Protein AF-A0A9R0Z814-F1 (afdb_monomer_lite)

InterPro domains:
  IPR000380 DNA topoisomerase, type IA [PTHR42785] (1-315)
  IPR003602 DNA topoisomerase, type IA, DNA-binding domain [SM00437] (4-144)
  IPR013497 DNA topoisomerase, type IA, central [PF01131] (1-180)
  IPR013497 DNA topoisomerase, type IA, central [PS52039] (1-192)
  IPR013498 DNA topoisomerase, type IA, zn finger [PF01396] (224-259)
  IPR013824 DNA topoisomerase, type IA, central region, subdomain 1 [G3DSA:1.10.460.10] (92-185)
  IPR013825 DNA topoisomerase, type IA, central region, subdomain 2 [G3DSA:2.70.20.10] (8-91)
  IPR023405 DNA topoisomerase, type IA, core domain [SSF56712] (1-233)

pLDDT: mean 81.33, std 16.04, range [28.16, 96.94]

Radius of gyration: 32.67 Å; chains: 1; bounding box: 71×84×75 Å

Structure (mmCIF, N/CA/C/O backbone):
data_AF-A0A9R0Z814-F1
#
_entry.id   AF-A0A9R0Z814-F1
#
loop_
_atom_site.group_PDB
_atom_site.id
_atom_site.type_symbol
_atom_site.label_atom_id
_atom_site.label_alt_id
_atom_site.label_comp_id
_atom_site.label_asym_id
_atom_site.label_entity_id
_atom_site.label_seq_id
_atom_site.pdbx_PDB_ins_code
_atom_site.Cartn_x
_atom_site.Cartn_y
_atom_site.Cartn_z
_atom_site.occupancy
_atom_site.B_iso_or_equiv
_atom_site.auth_seq_id
_atom_site.auth_comp_id
_atom_site.auth_asym_id
_atom_site.auth_atom_id
_atom_site.pdbx_PDB_model_num
ATOM 1 N N . MET A 1 1 ? -31.141 1.221 2.912 1.00 82.19 1 MET A N 1
ATOM 2 C CA . MET A 1 1 ? -32.009 0.925 4.075 1.00 82.19 1 MET A CA 1
ATOM 3 C C . MET A 1 1 ? -31.483 1.667 5.295 1.00 82.19 1 MET A C 1
ATOM 5 O O . MET A 1 1 ? -32.054 2.696 5.611 1.00 82.19 1 MET A O 1
ATOM 9 N N . ALA A 1 2 ? -30.349 1.259 5.878 1.00 89.12 2 ALA A N 1
ATOM 10 C CA . ALA A 1 2 ? -29.742 1.926 7.039 1.00 89.12 2 ALA A CA 1
ATOM 11 C C . ALA A 1 2 ? -29.498 3.442 6.860 1.00 89.12 2 ALA A C 1
ATOM 13 O O . ALA A 1 2 ? -29.835 4.221 7.741 1.00 89.12 2 ALA A O 1
ATOM 14 N N . CYS A 1 3 ? -29.028 3.888 5.687 1.00 90.06 3 CYS A N 1
ATOM 15 C CA . CYS A 1 3 ? -28.772 5.309 5.389 1.00 90.06 3 CYS A CA 1
ATOM 16 C C . CYS A 1 3 ? -30.012 6.229 5.369 1.00 90.06 3 CYS A C 1
ATOM 18 O O . CYS A 1 3 ? -29.866 7.430 5.167 1.00 90.06 3 CYS A O 1
ATOM 20 N N . GLN A 1 4 ? -31.224 5.683 5.494 1.00 93.62 4 GLN A N 1
ATOM 21 C CA . GLN A 1 4 ? -32.481 6.442 5.576 1.00 93.62 4 GLN A CA 1
ATOM 22 C C . GLN A 1 4 ? -33.159 6.290 6.945 1.00 93.62 4 GLN A C 1
ATOM 24 O O . GLN A 1 4 ? -34.256 6.801 7.151 1.00 93.62 4 GLN A O 1
ATOM 29 N N . MET A 1 5 ? -32.539 5.549 7.864 1.00 93.81 5 MET A N 1
ATOM 30 C CA . MET A 1 5 ? -33.034 5.354 9.221 1.00 93.81 5 MET A CA 1
ATOM 31 C C . MET A 1 5 ? -32.476 6.432 10.148 1.00 93.81 5 MET A C 1
ATOM 33 O O . MET A 1 5 ? -31.482 7.089 9.847 1.00 93.81 5 MET A O 1
ATOM 37 N N . GLU A 1 6 ? -33.122 6.603 11.296 1.00 93.75 6 GLU A N 1
ATOM 38 C CA . GLU A 1 6 ? -32.634 7.503 12.333 1.00 93.75 6 GLU A CA 1
ATOM 39 C C . GLU A 1 6 ? -31.282 7.025 12.896 1.00 93.75 6 GLU A C 1
ATOM 41 O O . GLU A 1 6 ? -30.994 5.823 12.953 1.00 93.75 6 GLU A O 1
ATOM 46 N N . ALA A 1 7 ? -30.440 7.978 13.300 1.00 91.44 7 ALA A N 1
ATOM 47 C CA . ALA A 1 7 ? -29.150 7.692 13.915 1.00 91.44 7 ALA A CA 1
ATOM 48 C C . ALA A 1 7 ? -29.317 6.887 15.216 1.00 91.44 7 ALA A C 1
ATOM 50 O O . ALA A 1 7 ? -30.269 7.095 15.972 1.00 91.44 7 ALA A O 1
ATOM 51 N N . SER A 1 8 ? -28.376 5.982 15.489 1.00 91.38 8 SER A N 1
ATOM 52 C CA . SER A 1 8 ? -28.299 5.301 16.781 1.00 91.38 8 SER A CA 1
ATOM 53 C C . SER A 1 8 ? -28.018 6.310 17.898 1.00 91.38 8 SER A C 1
ATOM 55 O O . SER A 1 8 ? -27.263 7.266 17.701 1.00 91.38 8 SER A O 1
ATOM 57 N N . ARG A 1 9 ? -28.603 6.098 19.079 1.00 90.44 9 ARG A N 1
ATOM 58 C CA . ARG A 1 9 ? -28.343 6.915 20.272 1.00 90.44 9 ARG A CA 1
ATOM 59 C C . ARG A 1 9 ? -27.663 6.059 21.325 1.00 90.44 9 ARG A C 1
ATOM 61 O O . ARG A 1 9 ? -28.171 4.999 21.686 1.00 90.44 9 ARG A O 1
ATOM 68 N N . THR A 1 10 ? -26.538 6.552 21.819 1.00 88.56 10 THR A N 1
ATOM 69 C CA . THR A 1 10 ? -25.721 5.880 22.827 1.00 88.56 10 THR A CA 1
ATOM 70 C C . THR A 1 10 ? -25.532 6.829 23.998 1.00 88.56 10 THR A C 1
ATOM 72 O O . THR A 1 10 ? -25.159 7.986 23.808 1.00 88.56 10 THR A O 1
ATOM 75 N N . GLU A 1 11 ? -25.785 6.345 25.206 1.00 90.12 11 GLU A N 1
ATOM 76 C CA . GLU A 1 11 ? -25.439 7.045 26.436 1.00 90.12 11 GLU A CA 1
ATOM 77 C C . GLU A 1 11 ? -23.996 6.701 26.808 1.00 90.12 11 GLU A C 1
ATOM 79 O O . GLU A 1 11 ? -23.615 5.531 26.804 1.00 90.12 11 GLU A O 1
ATOM 84 N N . LEU A 1 12 ? -23.194 7.712 27.138 1.00 89.81 12 LEU A N 1
ATOM 85 C CA . LEU A 1 12 ? -21.817 7.554 27.601 1.00 89.81 12 LEU A CA 1
ATOM 86 C C . LEU A 1 12 ? -21.706 8.122 29.014 1.00 89.81 12 LEU A C 1
ATOM 88 O O . LEU A 1 12 ? -22.065 9.274 29.253 1.00 89.81 12 LEU A O 1
ATOM 92 N N . ILE A 1 13 ? -21.174 7.321 29.932 1.00 90.38 13 ILE A N 1
ATOM 93 C CA . ILE A 1 13 ? -20.840 7.737 31.291 1.00 90.38 13 ILE A CA 1
ATOM 94 C C . ILE A 1 13 ? -19.322 7.702 31.422 1.00 90.38 13 ILE A C 1
ATOM 96 O O . ILE A 1 13 ? -18.689 6.682 31.148 1.00 90.38 13 ILE A O 1
ATOM 100 N N . GLN A 1 14 ? -18.749 8.819 31.856 1.00 90.94 14 GLN A N 1
ATOM 101 C CA . GLN A 1 14 ? -17.339 8.941 32.206 1.00 90.94 14 GLN A CA 1
ATOM 102 C C . GLN A 1 14 ? -17.237 9.327 33.676 1.00 90.94 14 GLN A C 1
ATOM 104 O O . GLN A 1 14 ? -17.942 10.227 34.136 1.00 90.94 14 GLN A O 1
ATOM 109 N N . VAL A 1 15 ? -16.386 8.619 34.411 1.00 90.44 15 VAL A N 1
ATOM 110 C CA . VAL A 1 15 ? -16.164 8.831 35.839 1.00 90.44 15 VAL A CA 1
ATOM 111 C C . VAL A 1 15 ? -14.672 8.953 36.091 1.00 90.44 15 VAL A C 1
ATOM 113 O O . VAL A 1 15 ? -13.902 8.049 35.759 1.00 90.44 15 VAL A O 1
ATOM 116 N N . ASP A 1 16 ? -14.305 10.051 36.742 1.00 90.50 16 ASP A N 1
ATOM 117 C CA . ASP A 1 16 ? -12.954 10.309 37.218 1.00 90.50 16 ASP A CA 1
ATOM 118 C C . ASP A 1 16 ? -12.927 10.119 38.736 1.00 90.50 16 ASP A C 1
ATOM 120 O O . ASP A 1 16 ? -13.692 10.749 39.471 1.00 90.50 16 ASP A O 1
ATOM 124 N N . ILE A 1 17 ? -12.058 9.231 39.213 1.00 88.44 17 ILE A N 1
ATOM 125 C CA . ILE A 1 17 ? -11.912 8.905 40.634 1.00 88.44 17 ILE A CA 1
ATOM 126 C C . ILE A 1 17 ? -10.533 9.375 41.087 1.00 88.44 17 ILE A C 1
ATOM 128 O O . ILE A 1 17 ? -9.515 8.831 40.659 1.00 88.44 17 ILE A O 1
ATOM 132 N N . SER A 1 18 ? -10.499 10.380 41.961 1.00 88.44 18 SER A N 1
ATOM 133 C CA . SER A 1 18 ? -9.265 10.924 42.534 1.00 88.44 18 SER A CA 1
ATOM 134 C C . SER A 1 18 ? -8.995 10.377 43.935 1.00 88.44 18 SER A C 1
ATOM 136 O O . SER A 1 18 ? -9.924 10.151 44.715 1.00 88.44 18 SER A O 1
ATOM 138 N N . ASN A 1 19 ? -7.722 10.234 44.301 1.00 87.19 19 ASN A N 1
ATOM 139 C CA . ASN A 1 19 ? -7.340 10.007 45.697 1.00 87.19 19 ASN A CA 1
ATOM 140 C C . ASN A 1 19 ? -7.543 11.287 46.553 1.00 87.19 19 ASN A C 1
ATOM 142 O O . ASN A 1 19 ? -7.622 12.387 46.005 1.00 87.19 19 ASN A O 1
ATOM 146 N N . PRO A 1 20 ? -7.607 11.179 47.897 1.00 81.25 20 PRO A N 1
ATOM 147 C CA . PRO A 1 20 ? -7.782 12.337 48.784 1.00 81.25 20 PRO A CA 1
ATOM 148 C C . PRO A 1 20 ? -6.680 13.402 48.670 1.00 81.25 20 PRO A C 1
ATOM 150 O O . PRO A 1 20 ? -6.925 14.565 48.974 1.00 81.25 20 PRO A O 1
ATOM 153 N N . GLU A 1 21 ? -5.479 12.998 48.251 1.00 81.25 21 GLU A N 1
ATOM 154 C CA . GLU A 1 21 ? -4.314 13.876 48.084 1.00 81.25 21 GLU A CA 1
ATOM 155 C C . GLU A 1 21 ? -4.276 14.561 46.702 1.00 81.25 21 GLU A C 1
ATOM 157 O O . GLU A 1 21 ? -3.623 15.586 46.556 1.00 81.25 21 GLU A O 1
ATOM 162 N N . GLY A 1 22 ? -5.027 14.061 45.711 1.00 79.06 22 GLY A N 1
ATOM 163 C CA . GLY A 1 22 ? -5.115 14.619 44.353 1.00 79.06 22 GLY A CA 1
ATOM 164 C C . GLY A 1 22 ? -4.030 14.158 43.369 1.00 79.06 22 GLY A C 1
ATOM 165 O O . GLY A 1 22 ? -4.070 14.544 42.204 1.00 79.06 22 GLY A O 1
ATOM 166 N N . ASP A 1 23 ? -3.090 13.321 43.806 1.00 87.88 23 ASP A N 1
ATOM 167 C CA . ASP A 1 23 ? -1.923 12.893 43.022 1.00 87.88 23 ASP A CA 1
ATOM 168 C C . ASP A 1 23 ? -2.203 11.776 41.998 1.00 87.88 23 ASP A C 1
ATOM 170 O O . ASP A 1 23 ? -1.391 11.535 41.104 1.00 87.88 23 ASP A O 1
ATOM 174 N N . MET A 1 24 ? -3.332 11.070 42.110 1.00 86.88 24 MET A N 1
ATOM 175 C CA . MET A 1 24 ? -3.713 9.990 41.190 1.00 86.88 24 MET A CA 1
ATOM 176 C C . MET A 1 24 ? -5.168 10.128 40.754 1.00 86.88 24 MET A C 1
ATOM 178 O O . MET A 1 24 ? -6.054 10.318 41.590 1.00 86.88 24 MET A O 1
ATOM 182 N N . ILE A 1 25 ? -5.409 9.968 39.449 1.00 89.25 25 ILE A N 1
ATOM 183 C CA . ILE A 1 25 ? -6.740 9.993 38.835 1.00 89.25 25 ILE A CA 1
ATOM 184 C C . ILE A 1 25 ? -6.938 8.696 38.053 1.00 89.25 25 ILE A C 1
ATOM 186 O O . ILE A 1 25 ? -6.141 8.353 37.180 1.00 89.25 25 ILE A O 1
ATOM 190 N N . PHE A 1 26 ? -8.007 7.976 38.374 1.00 89.06 26 PHE A N 1
ATOM 191 C CA . PHE A 1 26 ? -8.460 6.812 37.624 1.00 89.06 26 PHE A CA 1
ATOM 192 C C . PHE A 1 26 ? -9.617 7.219 36.722 1.00 89.06 26 PHE A C 1
ATOM 194 O O . PHE A 1 26 ? -10.569 7.844 37.186 1.00 89.06 26 PHE A O 1
ATOM 201 N N . HIS A 1 27 ? -9.543 6.822 35.456 1.00 90.38 27 HIS A N 1
ATOM 202 C CA . HIS A 1 27 ? -10.590 7.068 34.473 1.00 90.38 27 HIS A CA 1
ATOM 203 C C . HIS A 1 27 ? -11.344 5.773 34.193 1.00 90.38 27 HIS A C 1
ATOM 205 O O . HIS A 1 27 ? -10.733 4.744 33.898 1.00 90.38 27 HIS A O 1
ATOM 211 N N . SER A 1 28 ? -12.669 5.833 34.258 1.00 89.62 28 SER A N 1
ATOM 212 C CA . SER A 1 28 ? -13.543 4.751 33.818 1.00 89.62 28 SER A CA 1
ATOM 213 C C . SER A 1 28 ? -14.609 5.297 32.882 1.00 89.62 28 SER A C 1
ATOM 215 O O . SER A 1 28 ? -15.213 6.337 33.148 1.00 89.62 28 SER A O 1
ATOM 217 N N . SER A 1 29 ? -14.843 4.598 31.775 1.00 90.06 29 SER A N 1
ATOM 218 C CA . SER A 1 29 ? -15.873 4.948 30.802 1.00 90.06 29 SER A CA 1
ATOM 219 C C . SER A 1 29 ? -16.712 3.729 30.456 1.00 90.06 29 SER A C 1
ATOM 221 O O . SER A 1 29 ? -16.157 2.681 30.124 1.00 90.06 29 SER A O 1
ATOM 223 N N . ALA A 1 30 ? -18.032 3.882 30.465 1.00 89.06 30 ALA A N 1
ATOM 224 C CA . ALA A 1 30 ? -18.954 2.881 29.945 1.00 89.06 30 ALA A CA 1
ATOM 225 C C . ALA A 1 30 ? -19.974 3.534 29.015 1.00 89.06 30 ALA A C 1
ATOM 227 O O . ALA A 1 30 ? -20.402 4.668 29.237 1.00 89.06 30 ALA A O 1
ATOM 228 N N . SER A 1 31 ? -20.384 2.800 27.987 1.00 87.12 31 SER A N 1
ATOM 229 C CA . SER A 1 31 ? -21.395 3.235 27.030 1.00 87.12 31 SER A CA 1
ATOM 230 C C . SER A 1 31 ? -22.506 2.203 26.920 1.00 87.12 31 SER A C 1
ATOM 232 O O . SER A 1 31 ? -22.227 1.006 26.935 1.00 87.12 31 SER A O 1
ATOM 234 N N . ARG A 1 32 ? -23.746 2.662 26.755 1.00 87.44 32 ARG A N 1
ATOM 235 C CA . ARG A 1 32 ? -24.911 1.810 26.503 1.00 87.44 32 ARG A CA 1
ATOM 236 C C . ARG A 1 32 ? -25.709 2.331 25.320 1.00 87.44 32 ARG A C 1
ATOM 238 O O . ARG A 1 32 ? -25.996 3.522 25.227 1.00 87.44 32 ARG A O 1
ATOM 245 N N . LEU A 1 33 ? -26.088 1.423 24.430 1.00 85.00 33 LEU A N 1
ATOM 246 C CA . LEU A 1 33 ? -26.950 1.724 23.296 1.00 85.00 33 LEU A CA 1
ATOM 247 C C . LEU A 1 33 ? -28.399 1.890 23.782 1.00 85.00 33 LEU A C 1
ATOM 249 O O . LEU A 1 33 ? -29.029 0.920 24.192 1.00 85.00 33 LEU A O 1
ATOM 253 N N . ASP A 1 34 ? -28.912 3.117 23.749 1.00 87.56 34 ASP A N 1
ATOM 254 C CA . ASP A 1 34 ? -30.290 3.448 24.144 1.00 87.56 34 ASP A CA 1
ATOM 255 C C . ASP A 1 34 ? -31.264 3.212 22.978 1.00 87.56 34 ASP A C 1
ATOM 257 O O . ASP A 1 34 ? -32.337 2.628 23.128 1.00 87.56 34 ASP A O 1
ATOM 261 N N . PHE A 1 35 ? -30.846 3.582 21.764 1.00 89.56 35 PHE A N 1
ATOM 262 C CA . PHE A 1 35 ? -31.637 3.391 20.554 1.00 89.56 35 PHE A CA 1
ATOM 263 C C . PHE A 1 35 ? -30.784 2.856 19.406 1.00 89.56 35 PHE A C 1
ATOM 265 O O . PHE A 1 35 ? -29.832 3.505 18.975 1.00 89.56 35 PHE A O 1
ATOM 272 N N . LYS A 1 36 ? -31.164 1.692 18.859 1.00 86.44 36 LYS A N 1
ATOM 273 C CA . LYS A 1 36 ? -30.427 1.038 17.764 1.00 86.44 36 LYS A CA 1
ATOM 274 C C . LYS A 1 36 ? -30.434 1.844 16.459 1.00 86.44 36 LYS A C 1
ATOM 276 O O . LYS A 1 36 ? -29.437 1.845 15.746 1.00 86.44 36 LYS A O 1
ATOM 281 N N . GLY A 1 37 ? -31.528 2.533 16.124 1.00 91.38 37 GLY A N 1
ATOM 282 C CA . GLY A 1 37 ? -31.636 3.280 14.863 1.00 91.38 37 GLY A CA 1
ATOM 283 C C . GLY A 1 37 ? -31.243 2.436 13.644 1.00 91.38 37 GLY A C 1
ATOM 284 O O . GLY A 1 37 ? -31.687 1.294 13.500 1.00 91.38 37 GLY A O 1
ATOM 285 N N . TYR A 1 38 ? -30.376 2.979 12.788 1.00 89.25 38 TYR A N 1
ATOM 286 C CA . TYR A 1 38 ? -29.837 2.287 11.611 1.00 89.25 38 TYR A CA 1
ATOM 287 C C . TYR A 1 38 ? -29.119 0.960 11.921 1.00 89.25 38 TYR A C 1
ATOM 289 O O . TYR A 1 38 ? -29.105 0.078 11.058 1.00 89.25 38 TYR A O 1
ATOM 297 N N . GLN A 1 39 ? -28.581 0.785 13.138 1.00 86.94 39 GLN A N 1
ATOM 298 C CA . GLN A 1 39 ? -27.858 -0.431 13.533 1.00 86.94 39 GLN A CA 1
ATOM 299 C C . GLN A 1 39 ? -28.762 -1.667 13.586 1.00 86.94 39 GLN A C 1
ATOM 301 O O . GLN A 1 39 ? -28.284 -2.789 13.515 1.00 86.94 39 GLN A O 1
ATOM 306 N N . ALA A 1 40 ? -30.089 -1.491 13.632 1.00 86.56 40 ALA A N 1
ATOM 307 C CA . ALA A 1 40 ? -31.031 -2.609 13.576 1.00 86.56 40 ALA A CA 1
ATOM 308 C C . ALA A 1 40 ? -31.019 -3.365 12.231 1.00 86.56 40 ALA A C 1
ATOM 310 O O . ALA A 1 40 ? -31.539 -4.476 12.152 1.00 86.56 40 ALA A O 1
ATOM 311 N N . VAL A 1 41 ? -30.493 -2.749 11.167 1.00 88.94 41 VAL A N 1
ATOM 312 C CA . VAL A 1 41 ? -30.496 -3.312 9.802 1.00 88.94 41 VAL A CA 1
ATOM 313 C C . VAL A 1 41 ? -29.084 -3.364 9.205 1.00 88.94 41 VAL A C 1
ATOM 315 O O . VAL A 1 41 ? -28.891 -3.952 8.142 1.00 88.94 41 VAL A O 1
ATOM 318 N N . TYR A 1 42 ? -28.097 -2.748 9.855 1.00 85.06 42 TYR A N 1
ATOM 319 C CA . TYR A 1 42 ? -26.711 -2.736 9.403 1.00 85.06 42 TYR A CA 1
ATOM 320 C C . TYR A 1 42 ? -25.753 -2.646 10.589 1.00 85.06 42 TYR A C 1
ATOM 322 O O . TYR A 1 42 ? -25.739 -1.640 11.292 1.00 85.06 42 TYR A O 1
ATOM 330 N N . GLU A 1 43 ? -24.918 -3.662 10.756 1.00 81.19 43 GLU A N 1
ATOM 331 C CA . GLU A 1 43 ? -23.836 -3.678 11.736 1.00 81.19 43 GLU A CA 1
ATOM 332 C C . GLU A 1 43 ? -22.504 -3.540 10.995 1.00 81.19 43 GLU A C 1
ATOM 334 O O . GLU A 1 43 ? -22.240 -4.247 10.019 1.00 81.19 43 GLU A O 1
ATOM 339 N N . ASP A 1 44 ? -21.683 -2.586 11.428 1.00 71.00 44 ASP A N 1
ATOM 340 C CA . ASP A 1 44 ? -20.354 -2.376 10.866 1.00 71.00 44 ASP A CA 1
ATOM 341 C C . ASP A 1 44 ? -19.355 -3.282 11.590 1.00 71.00 44 ASP A C 1
ATOM 343 O O . ASP A 1 44 ? -18.883 -2.957 12.679 1.00 71.00 44 ASP A O 1
ATOM 347 N N . ILE A 1 45 ? -19.059 -4.428 10.973 1.00 67.12 45 ILE A N 1
ATOM 348 C CA . ILE A 1 45 ? -18.168 -5.477 11.498 1.00 67.12 45 ILE A CA 1
ATOM 349 C C . ILE A 1 45 ? -16.711 -4.980 11.638 1.00 67.12 45 ILE A C 1
ATOM 351 O O . ILE A 1 45 ? -15.922 -5.576 12.364 1.00 67.12 45 ILE A O 1
ATOM 355 N N . GLU A 1 46 ? -16.320 -3.902 10.945 1.00 59.72 46 GLU A N 1
ATOM 356 C CA . GLU A 1 46 ? -14.964 -3.337 11.045 1.00 59.72 46 GLU A CA 1
ATOM 357 C C . GLU A 1 46 ? -14.860 -2.234 12.112 1.00 59.72 46 GLU A C 1
ATOM 359 O O . GLU A 1 46 ? -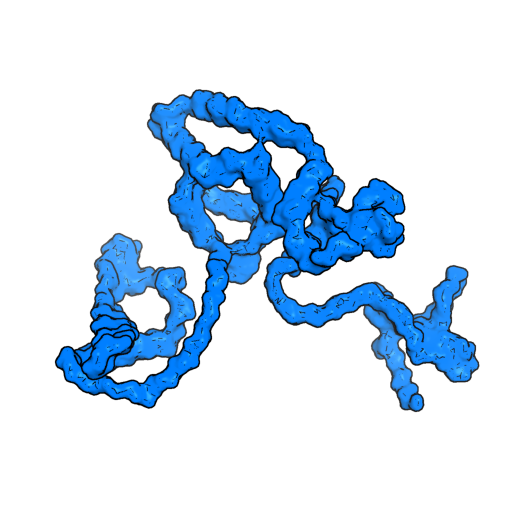13.796 -2.062 12.712 1.00 59.72 46 GL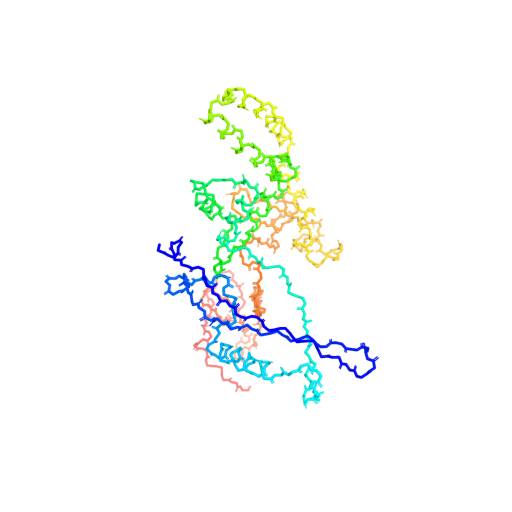U A O 1
ATOM 364 N N . ALA A 1 47 ? -15.944 -1.492 12.366 1.00 54.91 47 ALA A N 1
ATOM 365 C CA . ALA A 1 47 ? -16.010 -0.496 13.441 1.00 54.91 47 ALA A CA 1
ATOM 366 C C . ALA A 1 47 ? -16.346 -1.108 14.814 1.00 54.91 47 ALA A C 1
ATOM 368 O O . ALA A 1 47 ? -15.947 -0.561 15.846 1.00 54.91 47 ALA A O 1
ATOM 369 N N . SER A 1 48 ? -17.044 -2.245 14.834 1.00 52.81 48 SER A N 1
ATOM 370 C CA . SER A 1 48 ? -17.145 -3.119 16.005 1.00 52.81 48 SER A CA 1
ATOM 371 C C . SER A 1 48 ? -15.790 -3.800 16.180 1.00 52.81 48 SER A C 1
ATOM 373 O O . SER A 1 48 ? -15.443 -4.767 15.508 1.00 52.81 48 SER A O 1
ATOM 375 N N . GLY A 1 49 ? -14.936 -3.216 17.022 1.00 44.31 49 GLY A N 1
ATOM 376 C CA . GLY A 1 49 ? -13.634 -3.797 17.340 1.00 44.31 49 GLY A CA 1
ATOM 377 C C . GLY A 1 49 ? -13.763 -5.280 17.710 1.00 44.31 49 GLY A C 1
ATOM 378 O O . GLY A 1 49 ? -14.806 -5.730 18.177 1.00 44.31 49 GLY A O 1
ATOM 379 N N . SER A 1 50 ? -12.679 -6.035 17.532 1.00 41.22 50 SER A N 1
ATOM 380 C CA . SER A 1 50 ? -12.536 -7.486 17.755 1.00 41.22 50 SER A CA 1
ATOM 381 C C . SER A 1 50 ? -12.786 -7.987 19.197 1.00 41.22 50 SER A C 1
ATOM 383 O O . SER A 1 50 ? -12.257 -9.022 19.603 1.00 41.22 50 SER A O 1
ATOM 385 N N . SER A 1 51 ? -13.575 -7.255 19.978 1.00 41.75 51 SER A N 1
ATOM 386 C CA . SER A 1 51 ? -13.905 -7.436 21.388 1.00 41.75 51 SER A CA 1
ATOM 387 C C . SER A 1 51 ? -15.400 -7.658 21.654 1.00 41.75 51 SER A C 1
ATOM 389 O O . SER A 1 51 ? -15.799 -7.659 22.813 1.00 41.75 51 SER A O 1
ATOM 391 N N . GLU A 1 52 ? -16.236 -7.873 20.638 1.00 44.69 52 GLU A N 1
ATOM 392 C CA . GLU A 1 52 ? -17.627 -8.314 20.838 1.00 44.69 52 GLU A CA 1
ATOM 393 C C . GLU A 1 52 ? -17.699 -9.847 20.854 1.00 44.69 52 GLU A C 1
ATOM 395 O O . GLU A 1 52 ? -18.204 -10.511 19.950 1.00 44.69 52 GLU A O 1
ATOM 400 N N . SER A 1 53 ? -17.135 -10.446 21.904 1.00 48.00 53 SER A N 1
ATOM 401 C CA . SER A 1 53 ? -17.623 -11.744 22.367 1.00 48.00 53 SER A CA 1
ATOM 402 C C . SER A 1 53 ? -18.905 -11.516 23.189 1.00 48.00 53 SER A C 1
ATOM 404 O O . SER A 1 53 ? -19.020 -10.479 23.845 1.00 48.00 53 SER A O 1
ATOM 406 N N . PRO A 1 54 ? -19.855 -12.472 23.233 1.00 53.84 54 PRO A N 1
ATOM 407 C CA . PRO A 1 54 ? -21.083 -12.344 24.036 1.00 53.84 54 PRO A CA 1
ATOM 408 C C . PRO A 1 54 ? -20.818 -12.021 25.519 1.00 53.84 54 PRO A C 1
ATOM 410 O O . PRO A 1 54 ? -21.640 -11.417 26.202 1.00 53.84 54 PRO A O 1
ATOM 413 N N . GLU A 1 55 ? -19.645 -12.416 26.019 1.00 53.78 55 GLU A N 1
ATOM 414 C CA . GLU A 1 55 ? -19.162 -12.138 27.375 1.00 53.78 55 GLU A CA 1
ATOM 415 C C . GLU A 1 55 ? -18.726 -10.671 27.564 1.00 53.78 55 GLU A C 1
ATOM 417 O O . GLU A 1 55 ? -18.901 -10.113 28.647 1.00 53.78 55 GLU A O 1
ATOM 422 N N . GLY A 1 56 ? -18.193 -10.029 26.519 1.00 57.81 56 GLY A N 1
ATOM 423 C CA . GLY A 1 56 ? -17.775 -8.625 26.532 1.00 57.81 56 GLY A CA 1
ATOM 424 C C . GLY A 1 56 ? -18.954 -7.652 26.536 1.00 57.81 56 GLY A C 1
ATOM 425 O O . GLY A 1 56 ? -18.939 -6.678 27.288 1.00 57.81 56 GLY A O 1
ATOM 426 N N . GLU A 1 57 ? -20.011 -7.938 25.770 1.00 58.69 57 GLU A N 1
ATOM 427 C CA . GLU A 1 57 ? -21.239 -7.125 25.760 1.00 58.69 57 GLU A CA 1
ATOM 428 C C . GLU A 1 57 ? -21.946 -7.128 27.123 1.00 58.69 57 GLU A C 1
ATOM 430 O O . GLU A 1 57 ? -22.339 -6.071 27.625 1.00 58.69 57 GLU A O 1
ATOM 435 N N . ALA A 1 58 ? -22.057 -8.301 27.757 1.00 60.16 58 ALA A N 1
ATOM 436 C CA . ALA A 1 58 ? -22.630 -8.429 29.095 1.00 60.16 58 ALA A CA 1
ATOM 437 C C . ALA A 1 58 ? -21.820 -7.631 30.133 1.00 60.16 58 ALA A C 1
ATOM 439 O O . ALA A 1 58 ? -22.389 -6.878 30.922 1.00 60.16 58 ALA A O 1
ATOM 440 N N . ALA A 1 59 ? -20.485 -7.709 30.071 1.00 63.44 59 ALA A N 1
ATOM 441 C CA . ALA A 1 59 ? -19.606 -6.944 30.952 1.00 63.44 59 ALA A CA 1
ATOM 442 C C . ALA A 1 59 ? -19.720 -5.422 30.737 1.00 63.44 59 ALA A C 1
ATOM 444 O O . ALA A 1 59 ? -19.673 -4.654 31.700 1.00 63.44 59 ALA A O 1
ATOM 445 N N . HIS A 1 60 ? -19.893 -4.958 29.495 1.00 70.69 60 HIS A N 1
ATOM 446 C CA . HIS A 1 60 ? -20.103 -3.536 29.202 1.00 70.69 60 HIS A CA 1
ATOM 447 C C . HIS A 1 60 ? -21.423 -3.008 29.774 1.00 70.69 60 HIS A C 1
ATOM 449 O O . HIS A 1 60 ? -21.446 -1.904 30.329 1.00 70.69 60 HIS A O 1
ATOM 455 N N . GLN A 1 61 ? -22.493 -3.801 29.696 1.00 73.50 61 GLN A N 1
ATOM 456 C CA . GLN A 1 61 ? -23.788 -3.453 30.276 1.00 73.50 61 GLN A CA 1
ATOM 457 C C . GLN A 1 61 ? -23.728 -3.394 31.811 1.00 73.50 61 GLN A C 1
ATOM 459 O O . GLN A 1 61 ? -24.176 -2.407 32.401 1.00 73.50 61 GLN A O 1
ATOM 464 N N . ASP A 1 62 ? -23.117 -4.394 32.452 1.00 78.88 62 ASP A N 1
ATOM 465 C CA . ASP A 1 62 ? -22.943 -4.435 33.910 1.00 78.88 62 ASP A CA 1
ATOM 466 C C . ASP A 1 62 ? -22.133 -3.229 34.415 1.00 78.88 62 ASP A C 1
ATOM 468 O O . ASP A 1 62 ? -22.496 -2.584 35.407 1.00 78.88 62 ASP A O 1
ATOM 472 N N . ASN A 1 63 ? -21.069 -2.864 33.691 1.00 83.50 63 ASN A N 1
ATOM 473 C CA . ASN A 1 63 ? -20.261 -1.684 33.991 1.00 83.50 63 ASN A CA 1
ATOM 474 C C . ASN A 1 63 ? -21.071 -0.386 33.871 1.00 83.50 63 ASN A C 1
ATOM 476 O O . ASN A 1 63 ? -20.966 0.483 34.738 1.00 83.50 63 ASN A O 1
ATOM 480 N N . PHE A 1 64 ? -21.902 -0.242 32.834 1.00 86.19 64 PHE A N 1
ATOM 481 C CA . PHE A 1 64 ? -22.750 0.941 32.672 1.00 86.19 64 PHE A CA 1
ATOM 482 C C . PHE A 1 64 ? -23.754 1.077 33.822 1.00 86.19 64 PHE A C 1
ATOM 484 O O . PHE A 1 64 ? -23.903 2.157 34.399 1.00 86.19 64 PHE A O 1
ATOM 491 N N . GLU A 1 65 ? -24.413 -0.017 34.207 1.00 86.25 65 GLU A N 1
ATOM 492 C CA . GLU A 1 65 ? -25.353 -0.010 35.328 1.00 86.25 65 GLU A CA 1
ATOM 493 C C . GLU A 1 65 ? -24.670 0.326 36.655 1.00 86.25 65 GLU A C 1
ATOM 495 O O . GLU A 1 65 ? -25.224 1.090 37.450 1.00 86.25 65 GLU A O 1
ATOM 500 N N . ALA A 1 66 ? -23.465 -0.198 36.891 1.00 86.25 66 ALA A N 1
ATOM 501 C CA . ALA A 1 66 ? -22.675 0.126 38.073 1.00 86.25 66 ALA A CA 1
ATOM 502 C C . ALA A 1 66 ? -22.296 1.615 38.114 1.00 86.25 66 ALA A C 1
ATOM 504 O O . ALA A 1 66 ? -22.535 2.273 39.127 1.00 86.25 66 ALA A O 1
ATOM 505 N N . LEU A 1 67 ? -21.779 2.165 37.009 1.00 86.75 67 LEU A N 1
ATOM 506 C CA . LEU A 1 67 ? -21.386 3.576 36.935 1.00 86.75 67 LEU A CA 1
ATOM 507 C C . LEU A 1 67 ? -22.591 4.525 37.019 1.00 86.75 67 LEU A C 1
ATOM 509 O O . LEU A 1 67 ? -22.489 5.576 37.644 1.00 86.75 67 LEU A O 1
ATOM 513 N N . SER A 1 68 ? -23.751 4.149 36.470 1.00 87.81 68 SER A N 1
ATOM 514 C CA . SER A 1 68 ? -24.976 4.969 36.517 1.00 87.81 68 SER A CA 1
ATOM 515 C C . SER A 1 68 ? -25.543 5.176 37.928 1.00 87.81 68 SER A C 1
ATOM 517 O O . SER A 1 68 ? -26.277 6.135 38.169 1.00 87.81 68 SER A O 1
ATOM 519 N N . LYS A 1 69 ? -25.212 4.283 38.870 1.00 89.62 69 LYS A N 1
ATOM 520 C CA . LYS A 1 69 ? -25.661 4.355 40.270 1.00 89.62 69 LYS A CA 1
ATOM 521 C C . LYS A 1 69 ? -24.794 5.283 41.122 1.00 89.62 69 LYS A C 1
ATOM 523 O O . LYS A 1 69 ? -25.227 5.653 42.214 1.00 89.62 69 LYS A O 1
ATOM 528 N N . LEU A 1 70 ? -23.603 5.645 40.641 1.00 88.69 70 LEU A N 1
ATOM 529 C CA . LEU A 1 70 ? -22.674 6.515 41.352 1.00 88.69 70 LEU A CA 1
ATOM 530 C C . LEU A 1 70 ? -23.163 7.965 41.342 1.00 88.69 70 LEU A C 1
ATOM 532 O O . LEU A 1 70 ? -23.702 8.469 40.356 1.00 88.69 70 LEU A O 1
ATOM 536 N N . LYS A 1 71 ? -22.935 8.660 42.451 1.00 88.31 71 LYS A N 1
ATOM 537 C CA . LYS A 1 71 ? -23.167 10.094 42.603 1.00 88.31 71 LYS A CA 1
ATOM 538 C C . LYS A 1 71 ? -21.851 10.824 42.825 1.00 88.31 71 LYS A C 1
ATOM 540 O O . LYS A 1 71 ? -20.852 10.275 43.285 1.00 88.31 71 LYS A O 1
ATOM 545 N N . MET A 1 72 ? -21.871 12.118 42.520 1.00 84.56 72 MET A N 1
ATOM 546 C CA . MET A 1 72 ? -20.760 13.015 42.827 1.00 84.56 72 MET A CA 1
ATOM 547 C C . MET A 1 72 ? -20.395 12.917 44.312 1.00 84.56 72 MET A C 1
ATOM 549 O O . MET A 1 72 ? -21.257 13.127 45.167 1.00 84.56 72 MET A O 1
ATOM 553 N N . LYS A 1 73 ? -19.104 12.691 44.588 1.00 84.44 73 LYS A N 1
ATOM 554 C CA . LYS A 1 73 ? -18.510 12.522 45.929 1.00 84.44 73 LYS A CA 1
ATOM 555 C C . LYS A 1 73 ? -18.805 11.190 46.631 1.00 84.44 73 LYS A C 1
ATOM 557 O O . LYS A 1 73 ? -18.543 11.090 47.830 1.00 84.44 73 LYS A O 1
ATOM 562 N N . ASP A 1 74 ? -19.303 10.182 45.921 1.00 87.69 74 ASP A N 1
ATOM 563 C CA . ASP A 1 74 ? -19.340 8.828 46.471 1.00 87.69 74 ASP A CA 1
ATOM 564 C C . ASP A 1 74 ? -17.920 8.339 46.793 1.00 87.69 74 ASP A C 1
ATOM 566 O O . ASP A 1 74 ? -16.960 8.601 46.065 1.00 87.69 74 ASP A O 1
ATOM 570 N N . LEU A 1 75 ? -17.781 7.647 47.924 1.00 83.81 75 LEU A N 1
ATOM 571 C CA . LEU A 1 75 ? -16.504 7.101 48.371 1.00 83.81 75 LEU A CA 1
ATOM 572 C C . LEU A 1 75 ? -16.259 5.760 47.673 1.00 83.81 75 LEU A C 1
ATOM 574 O O . LEU A 1 75 ? -17.029 4.819 47.856 1.00 83.81 75 LEU A O 1
ATOM 578 N N . ALA A 1 76 ? -15.167 5.664 46.917 1.00 83.56 76 ALA A N 1
ATOM 579 C CA . ALA A 1 76 ? -14.717 4.429 46.286 1.00 83.56 76 ALA A CA 1
ATOM 580 C C . ALA A 1 76 ? -13.409 3.957 46.928 1.00 83.56 76 ALA A C 1
ATOM 582 O O . ALA A 1 76 ? -12.484 4.746 47.127 1.00 83.56 76 ALA A O 1
ATOM 583 N N . SER A 1 77 ? -13.322 2.665 47.245 1.00 81.50 77 SER A N 1
ATOM 584 C CA . SER A 1 77 ? -12.088 2.024 47.694 1.00 81.50 77 SER A CA 1
ATOM 585 C C . SER A 1 77 ? -11.629 0.988 46.662 1.00 81.50 77 SER A C 1
ATOM 587 O O . SER A 1 77 ? -12.452 0.224 46.150 1.00 81.50 77 SER A O 1
ATOM 589 N N . PRO A 1 78 ? -10.328 0.940 46.327 1.00 81.69 78 PRO A N 1
ATOM 590 C CA . PRO A 1 78 ? -9.807 -0.083 45.431 1.00 81.69 78 PRO A CA 1
ATOM 591 C C . PRO A 1 78 ? -9.931 -1.456 46.100 1.00 81.69 78 PRO A C 1
ATOM 593 O O . PRO A 1 78 ? -9.386 -1.682 47.179 1.00 81.69 78 PRO A O 1
ATOM 596 N N . VAL A 1 79 ? -10.664 -2.370 45.460 1.00 86.50 79 VAL A N 1
ATOM 597 C CA . VAL A 1 79 ? -10.866 -3.743 45.959 1.00 86.50 79 VAL A CA 1
ATOM 598 C C . VAL A 1 79 ? -9.768 -4.674 45.451 1.00 86.50 79 VAL A C 1
ATOM 600 O O . VAL A 1 79 ? -9.254 -5.499 46.202 1.00 86.50 79 VAL A O 1
ATOM 603 N N . ASN A 1 80 ? -9.395 -4.540 44.178 1.00 86.69 80 ASN A N 1
ATOM 604 C CA . ASN A 1 80 ? -8.361 -5.345 43.543 1.00 86.69 80 ASN A CA 1
ATOM 605 C C . ASN A 1 80 ? -7.556 -4.477 42.569 1.00 86.69 80 ASN A C 1
ATOM 607 O O . ASN A 1 80 ? -8.133 -3.675 41.835 1.00 86.69 80 ASN A O 1
ATOM 611 N N . VAL A 1 81 ? -6.233 -4.636 42.570 1.00 84.44 81 VAL A N 1
ATOM 612 C CA . VAL A 1 81 ? -5.311 -3.898 41.702 1.00 84.44 81 VAL A CA 1
ATOM 613 C C . VAL A 1 81 ? -4.514 -4.912 40.896 1.00 84.44 81 VAL A C 1
ATOM 615 O O . VAL A 1 81 ? -3.625 -5.579 41.420 1.00 84.44 81 VAL A O 1
ATOM 618 N N . ASN A 1 82 ? -4.837 -5.012 39.609 1.00 87.56 82 ASN A N 1
ATOM 619 C CA . ASN A 1 82 ? -4.129 -5.878 38.676 1.00 87.56 82 ASN A CA 1
ATOM 620 C C . ASN A 1 82 ? -3.092 -5.060 37.905 1.00 87.56 82 ASN A C 1
ATOM 622 O O . ASN A 1 82 ? -3.437 -4.132 37.175 1.00 87.56 82 ASN A O 1
ATOM 626 N N . LEU A 1 83 ? -1.819 -5.420 38.052 1.00 86.12 83 LEU A N 1
ATOM 627 C CA . LEU A 1 83 ? -0.727 -4.821 37.289 1.00 86.12 83 LEU A CA 1
ATOM 628 C C . LEU A 1 83 ? -0.594 -5.557 35.952 1.00 86.12 83 LEU A C 1
ATOM 630 O O . LEU A 1 83 ? -0.064 -6.665 35.894 1.00 86.12 83 LEU A O 1
ATOM 634 N N . GLY A 1 84 ? -1.103 -4.949 34.881 1.00 85.19 84 GLY A N 1
ATOM 635 C CA . GLY A 1 84 ? -0.954 -5.451 33.516 1.00 85.19 84 GLY A CA 1
ATOM 636 C C . GLY A 1 84 ? 0.276 -4.854 32.839 1.00 85.19 84 GLY A C 1
ATOM 637 O O . GLY A 1 84 ? 0.414 -3.634 32.764 1.00 85.19 84 GLY A O 1
ATOM 638 N N . GLN A 1 85 ? 1.165 -5.700 32.317 1.00 90.88 85 GLN A N 1
ATOM 639 C CA . GLN A 1 85 ? 2.216 -5.254 31.405 1.00 90.88 85 GLN A CA 1
ATOM 640 C C . GLN A 1 85 ? 1.703 -5.350 29.968 1.00 90.88 85 GLN A C 1
ATOM 642 O O . GLN A 1 85 ? 1.264 -6.410 29.526 1.00 90.88 85 GLN A O 1
ATOM 647 N N . HIS A 1 86 ? 1.798 -4.249 29.228 1.00 87.19 86 HIS A N 1
ATOM 648 C CA . HIS A 1 86 ? 1.451 -4.202 27.813 1.00 87.19 86 HIS A CA 1
ATOM 649 C C . HIS A 1 86 ? 2.690 -3.879 26.983 1.00 87.19 86 HIS A C 1
ATOM 651 O O . HIS A 1 86 ? 3.497 -3.027 27.355 1.00 87.19 86 HIS A O 1
ATOM 657 N N . PHE A 1 87 ? 2.819 -4.552 25.842 1.00 88.00 87 PHE A N 1
ATOM 658 C CA . PHE A 1 87 ? 3.835 -4.256 24.839 1.00 88.00 87 PHE A CA 1
ATOM 659 C C . PHE A 1 87 ? 3.191 -3.540 23.658 1.00 88.00 87 PHE A C 1
ATOM 661 O O . PHE A 1 87 ? 2.053 -3.834 23.280 1.00 88.00 87 PHE A O 1
ATOM 668 N N . THR A 1 88 ? 3.926 -2.605 23.064 1.00 89.06 88 THR A N 1
ATOM 669 C CA . THR A 1 88 ? 3.507 -1.968 21.820 1.00 89.06 88 THR A CA 1
ATOM 670 C C . THR A 1 88 ? 3.474 -3.012 20.711 1.00 89.06 88 THR A C 1
ATOM 672 O O . THR A 1 88 ? 4.408 -3.793 20.528 1.00 89.06 88 THR A O 1
ATOM 675 N N . LYS A 1 89 ? 2.365 -3.046 19.973 1.00 84.25 89 LYS A N 1
ATOM 676 C CA . LYS A 1 89 ? 2.241 -3.878 18.778 1.00 84.25 89 LYS A CA 1
ATOM 677 C C . LYS A 1 89 ? 2.692 -3.073 17.557 1.00 84.25 89 LYS A C 1
ATOM 679 O O . LYS A 1 89 ? 2.485 -1.857 17.534 1.00 84.25 89 LYS A O 1
ATOM 684 N N . PRO A 1 90 ? 3.294 -3.720 16.547 1.00 86.62 90 PRO A N 1
ATOM 685 C CA . PRO A 1 90 ? 3.578 -3.050 15.289 1.00 86.62 90 PRO A CA 1
ATOM 686 C C . PRO A 1 90 ? 2.270 -2.618 14.600 1.00 86.62 90 PRO A C 1
ATOM 688 O O . PRO A 1 90 ? 1.207 -3.186 14.880 1.00 86.62 90 PRO A O 1
ATOM 691 N N . PRO A 1 91 ? 2.331 -1.636 13.682 1.00 86.75 91 PRO A N 1
ATOM 692 C CA . PRO A 1 91 ? 1.189 -1.269 12.858 1.00 86.75 91 PRO A CA 1
ATOM 693 C C . PRO A 1 91 ? 0.616 -2.488 12.131 1.00 86.75 91 PRO A C 1
ATOM 695 O O . PRO A 1 91 ? 1.358 -3.328 11.617 1.00 86.75 91 PRO A O 1
ATOM 698 N N . SER A 1 92 ? -0.712 -2.576 12.080 1.00 87.81 92 SER A N 1
ATOM 699 C CA . SER A 1 92 ? -1.378 -3.660 11.360 1.00 87.81 92 SER A CA 1
ATOM 700 C C . SER A 1 92 ? -1.120 -3.530 9.861 1.00 87.81 92 SER A C 1
ATOM 702 O O . SER A 1 92 ? -1.136 -2.433 9.303 1.00 87.81 92 SER A O 1
ATOM 704 N N . ARG A 1 93 ? -0.880 -4.664 9.203 1.00 91.56 93 ARG A N 1
ATOM 705 C CA . ARG A 1 93 ? -0.805 -4.730 7.741 1.00 91.56 93 ARG A CA 1
ATOM 706 C C . ARG A 1 93 ? -2.176 -4.428 7.125 1.00 91.56 93 ARG A C 1
ATOM 708 O O . ARG A 1 93 ? -3.210 -4.579 7.771 1.00 91.56 93 ARG A O 1
ATOM 715 N N . TYR A 1 94 ? -2.173 -4.030 5.857 1.00 93.12 94 TYR A N 1
ATOM 716 C CA . TYR A 1 94 ? -3.398 -3.710 5.130 1.00 93.12 94 TYR A CA 1
ATOM 717 C C . TYR A 1 94 ? -4.190 -4.973 4.763 1.00 93.12 94 TYR A C 1
ATOM 719 O O . TYR A 1 94 ? -3.622 -5.942 4.260 1.00 93.12 94 TYR A O 1
ATOM 727 N N . SER A 1 95 ? -5.508 -4.942 4.955 1.00 92.69 95 SER A N 1
ATOM 728 C CA . SER A 1 95 ? -6.449 -5.766 4.188 1.00 92.69 95 SER A CA 1
ATOM 729 C C . SER A 1 95 ? -6.693 -5.133 2.811 1.00 92.69 95 SER A C 1
ATOM 731 O O . SER A 1 95 ? -6.270 -4.004 2.555 1.00 92.69 95 SER A O 1
ATOM 733 N N . GLU A 1 96 ? -7.398 -5.829 1.917 1.00 91.81 96 GLU A N 1
ATOM 734 C CA . GLU A 1 96 ? -7.823 -5.248 0.635 1.00 91.81 96 GLU A CA 1
ATOM 735 C C . GLU A 1 96 ? -8.661 -3.977 0.842 1.00 91.81 96 GLU A C 1
ATOM 737 O O . GLU A 1 96 ? -8.338 -2.936 0.271 1.00 91.81 96 GLU A O 1
ATOM 742 N N . GLY A 1 97 ? -9.658 -4.025 1.732 1.00 91.69 97 GLY A N 1
ATOM 743 C CA . GLY A 1 97 ? -10.489 -2.867 2.067 1.00 91.69 97 GLY A CA 1
ATOM 744 C C . GLY A 1 97 ? -9.685 -1.717 2.677 1.00 91.69 97 GLY A C 1
ATOM 745 O O . GLY A 1 97 ? -9.816 -0.576 2.240 1.00 91.69 97 GLY A O 1
ATOM 746 N N . ALA A 1 98 ? -8.781 -2.013 3.617 1.00 92.38 98 ALA A N 1
ATOM 747 C CA . ALA A 1 98 ? -7.938 -0.992 4.236 1.00 92.38 98 ALA A CA 1
ATOM 748 C C . ALA A 1 98 ? -6.967 -0.349 3.232 1.00 92.38 98 ALA A C 1
ATOM 750 O O . ALA A 1 98 ? -6.711 0.852 3.319 1.00 92.38 98 ALA A O 1
ATOM 751 N N . LEU A 1 99 ? -6.435 -1.116 2.271 1.00 94.56 99 LEU A N 1
ATOM 752 C CA . LEU A 1 99 ? -5.590 -0.559 1.215 1.00 94.56 99 LEU A CA 1
ATOM 753 C C . LEU A 1 99 ? -6.400 0.327 0.266 1.00 94.56 99 LEU A C 1
ATOM 755 O O . LEU A 1 99 ? -5.947 1.423 -0.047 1.00 94.56 99 LEU A O 1
ATOM 759 N N . ILE A 1 100 ? -7.589 -0.112 -0.158 1.00 94.94 100 ILE A N 1
ATOM 760 C CA . ILE A 1 100 ? -8.477 0.681 -1.023 1.00 94.94 100 ILE A CA 1
ATOM 761 C C . ILE A 1 100 ? -8.849 1.991 -0.333 1.00 94.94 100 ILE A C 1
ATOM 763 O O . ILE A 1 100 ? -8.674 3.055 -0.921 1.00 94.94 100 ILE A O 1
ATOM 767 N N . LYS A 1 101 ? -9.257 1.925 0.939 1.00 93.69 101 LYS A N 1
ATOM 768 C CA . LYS A 1 101 ? -9.526 3.110 1.757 1.00 93.69 101 LYS A CA 1
ATOM 769 C C . LYS A 1 101 ? -8.313 4.035 1.798 1.00 93.69 101 LYS A C 1
ATOM 771 O O . LYS A 1 101 ? -8.451 5.242 1.628 1.00 93.69 101 LYS A O 1
ATOM 776 N N . LYS A 1 102 ? -7.106 3.480 1.963 1.00 95.19 102 LYS A N 1
ATOM 777 C CA . LYS A 1 102 ? -5.891 4.296 1.983 1.00 95.19 102 LYS A CA 1
ATOM 778 C C . LYS A 1 102 ? -5.580 4.942 0.633 1.00 95.19 102 LYS A C 1
ATOM 780 O O . LYS A 1 102 ? -5.118 6.077 0.597 1.00 95.19 102 LYS A O 1
ATOM 785 N N . MET A 1 103 ? -5.815 4.233 -0.466 1.00 96.25 103 MET A N 1
ATOM 786 C CA . MET A 1 103 ? -5.656 4.767 -1.818 1.00 96.25 103 MET A CA 1
ATOM 787 C C . MET A 1 103 ? -6.655 5.895 -2.092 1.00 96.25 103 MET A C 1
ATOM 789 O O . MET A 1 103 ? -6.259 6.930 -2.618 1.00 96.25 103 MET A O 1
ATOM 793 N N . GLU A 1 104 ? -7.911 5.729 -1.673 1.00 95.56 104 GLU A N 1
ATOM 794 C CA . GLU A 1 104 ? -8.956 6.753 -1.760 1.00 95.56 104 GLU A CA 1
ATOM 795 C C . GLU A 1 104 ? -8.590 8.010 -0.957 1.00 95.56 104 GLU A C 1
ATOM 797 O O . GLU A 1 104 ? -8.629 9.110 -1.503 1.00 95.56 104 GLU A O 1
ATOM 802 N N . GLU A 1 105 ? -8.129 7.858 0.292 1.00 96.00 105 GLU A N 1
ATOM 803 C CA . GLU A 1 105 ? -7.625 8.970 1.117 1.00 96.00 105 GLU A CA 1
ATOM 804 C C . GLU A 1 105 ? -6.476 9.738 0.447 1.00 96.00 105 GLU A C 1
ATOM 806 O O . GLU A 1 105 ? -6.355 10.951 0.614 1.00 96.00 105 GLU A O 1
ATOM 811 N N . LEU A 1 106 ? -5.614 9.031 -0.288 1.00 96.44 106 LEU A N 1
ATOM 812 C CA . LEU A 1 106 ? -4.485 9.617 -1.012 1.00 96.44 106 LEU A CA 1
ATOM 813 C C . LEU A 1 106 ? -4.868 10.136 -2.407 1.00 96.44 106 LEU A C 1
ATOM 815 O O . LEU A 1 106 ? -4.008 10.682 -3.089 1.00 96.44 106 LEU A O 1
ATOM 819 N N . GLY A 1 107 ? -6.118 9.968 -2.851 1.00 95.62 107 GLY A N 1
ATOM 820 C CA . GLY A 1 107 ? -6.573 10.366 -4.187 1.00 95.62 107 GLY A CA 1
ATOM 821 C C . GLY A 1 107 ? -6.038 9.495 -5.332 1.00 95.62 107 GLY A C 1
ATOM 822 O O . GLY A 1 107 ? -6.108 9.895 -6.496 1.00 95.62 107 GLY A O 1
ATOM 823 N N . ILE A 1 108 ? -5.504 8.312 -5.020 1.00 96.06 108 ILE A N 1
ATOM 824 C CA . ILE A 1 108 ? -4.900 7.383 -5.979 1.00 96.06 108 ILE A CA 1
ATOM 825 C C . ILE A 1 108 ? -5.945 6.362 -6.431 1.00 96.06 108 ILE A C 1
ATOM 827 O O . ILE A 1 108 ? -6.525 5.647 -5.615 1.00 96.06 108 ILE A O 1
ATOM 831 N N . GLY A 1 109 ? -6.137 6.232 -7.743 1.00 94.62 109 GLY A N 1
ATOM 832 C CA . GLY A 1 109 ? -7.136 5.338 -8.324 1.00 94.62 109 GLY A CA 1
ATOM 833 C C . GLY A 1 109 ? -8.573 5.858 -8.201 1.00 94.62 109 GLY A C 1
ATOM 834 O O . GLY A 1 109 ? -8.842 6.920 -7.642 1.00 94.62 109 GLY A O 1
ATOM 835 N N . ARG A 1 110 ? -9.517 5.108 -8.772 1.00 95.50 110 ARG A N 1
ATOM 836 C CA . ARG A 1 110 ? -10.944 5.441 -8.871 1.00 95.50 110 ARG A CA 1
ATOM 837 C C . ARG A 1 110 ? -11.780 4.177 -8.625 1.00 95.50 110 ARG A C 1
ATOM 839 O O . ARG A 1 110 ? -11.243 3.073 -8.750 1.00 95.50 110 ARG A O 1
ATOM 846 N N . PRO A 1 111 ? -13.099 4.284 -8.356 1.00 94.06 111 PRO A N 1
ATOM 847 C CA . PRO A 1 111 ? -13.965 3.115 -8.151 1.00 94.06 111 PRO A CA 1
ATOM 848 C C . PRO A 1 111 ? -13.882 2.066 -9.270 1.00 94.06 111 PRO A C 1
ATOM 850 O O . PRO A 1 111 ? -14.030 0.872 -9.025 1.00 94.06 111 PRO A O 1
ATOM 853 N N . SER A 1 112 ? -13.592 2.501 -10.498 1.00 94.50 112 SER A N 1
ATOM 854 C CA . SER A 1 112 ? -13.388 1.636 -11.661 1.00 94.50 112 SER A CA 1
ATOM 855 C C . SER A 1 112 ? -12.042 0.899 -11.677 1.00 94.50 112 SER A C 1
ATOM 857 O O . SER A 1 112 ? -11.912 -0.091 -12.395 1.00 94.50 112 SER A O 1
ATOM 859 N N . THR A 1 113 ? -11.040 1.349 -10.914 1.00 95.94 113 THR A N 1
ATOM 860 C CA . THR A 1 113 ? -9.665 0.836 -10.987 1.00 95.94 113 THR A CA 1
ATOM 861 C C . THR A 1 113 ? -9.239 0.024 -9.768 1.00 95.94 113 THR A C 1
ATOM 863 O O . THR A 1 113 ? -8.405 -0.865 -9.939 1.00 95.94 113 THR A O 1
ATOM 866 N N . TYR A 1 114 ? -9.827 0.216 -8.581 1.00 95.94 114 TYR A N 1
ATOM 867 C CA . TYR A 1 114 ? -9.397 -0.471 -7.348 1.00 95.94 114 TYR A CA 1
ATOM 868 C C . TYR A 1 114 ? -9.298 -1.996 -7.481 1.00 95.94 114 TYR A C 1
ATOM 870 O O . TYR A 1 114 ? -8.234 -2.571 -7.243 1.00 95.94 114 TYR A O 1
ATOM 878 N N . ALA A 1 115 ? -10.364 -2.646 -7.958 1.00 94.38 115 ALA A N 1
ATOM 879 C CA . ALA A 1 115 ? -10.373 -4.095 -8.158 1.00 94.38 115 ALA A CA 1
ATOM 880 C C . ALA A 1 115 ? -9.312 -4.549 -9.180 1.00 94.38 115 ALA A C 1
ATOM 882 O O . ALA A 1 115 ? -8.664 -5.581 -9.008 1.00 94.38 115 ALA A O 1
ATOM 883 N N . SER A 1 116 ? -9.097 -3.761 -10.241 1.00 96.69 116 SER A N 1
ATOM 884 C CA . SER A 1 116 ? -8.096 -4.074 -11.267 1.00 96.69 116 SER A CA 1
ATOM 885 C C . SER A 1 116 ? -6.662 -3.928 -10.750 1.00 96.69 116 SER A C 1
ATOM 887 O O . SER A 1 116 ? -5.822 -4.772 -11.053 1.00 96.69 116 SER A O 1
ATOM 889 N N . ILE A 1 117 ? -6.390 -2.913 -9.924 1.00 96.31 117 ILE A N 1
ATOM 890 C CA . ILE A 1 117 ? -5.082 -2.690 -9.301 1.00 96.31 117 ILE A CA 1
ATOM 891 C C . ILE A 1 117 ? -4.765 -3.860 -8.375 1.00 96.31 117 ILE A C 1
ATOM 893 O O . ILE A 1 117 ? -3.713 -4.482 -8.514 1.00 96.31 117 ILE A O 1
ATOM 897 N N . MET A 1 118 ? -5.705 -4.213 -7.494 1.00 94.56 118 MET A N 1
ATOM 898 C CA . MET A 1 118 ? -5.543 -5.329 -6.566 1.00 94.56 118 MET A CA 1
ATOM 899 C C . MET A 1 118 ? -5.281 -6.647 -7.304 1.00 94.56 118 MET A C 1
ATOM 901 O O . MET A 1 118 ? -4.342 -7.376 -6.978 1.00 94.56 118 MET A O 1
ATOM 905 N N . ARG A 1 119 ? -6.044 -6.906 -8.370 1.00 94.94 119 ARG A N 1
ATOM 906 C CA . ARG A 1 119 ? -5.832 -8.066 -9.234 1.00 94.94 119 ARG A CA 1
ATOM 907 C C . ARG A 1 119 ? -4.445 -8.071 -9.872 1.00 94.94 119 ARG A C 1
ATOM 909 O O . ARG A 1 119 ? -3.776 -9.093 -9.830 1.00 94.94 119 ARG A O 1
ATOM 916 N N . VAL A 1 120 ? -3.984 -6.958 -10.445 1.00 96.25 120 VAL A N 1
ATOM 917 C CA . VAL A 1 120 ? -2.661 -6.892 -11.092 1.00 96.25 120 VAL A CA 1
ATOM 918 C C . VAL A 1 120 ? -1.530 -7.110 -10.085 1.00 96.25 120 VAL A C 1
ATOM 920 O O . VAL A 1 120 ? -0.547 -7.772 -10.421 1.00 96.25 120 VAL A O 1
ATOM 923 N N . LEU A 1 121 ? -1.658 -6.586 -8.862 1.00 95.44 121 LEU A N 1
ATOM 924 C CA . LEU A 1 121 ? -0.676 -6.805 -7.796 1.00 95.44 121 LEU A CA 1
ATOM 925 C C . LEU A 1 121 ? -0.567 -8.290 -7.414 1.00 95.44 121 LEU A C 1
ATOM 927 O O . LEU A 1 121 ? 0.546 -8.780 -7.208 1.00 95.44 121 LEU A O 1
ATOM 931 N N . GLN A 1 122 ? -1.692 -9.006 -7.373 1.00 93.25 122 GLN A N 1
ATOM 932 C CA . GLN A 1 122 ? -1.728 -10.444 -7.088 1.00 93.25 122 GLN A CA 1
ATOM 933 C C . GLN A 1 122 ? -1.269 -11.286 -8.287 1.00 93.25 122 GLN A C 1
ATOM 935 O O . GLN A 1 122 ? -0.357 -12.098 -8.152 1.00 93.25 122 GLN A O 1
ATOM 940 N N . ASP A 1 123 ? -1.825 -11.047 -9.480 1.00 93.81 123 ASP A N 1
ATOM 941 C CA . ASP A 1 123 ? -1.524 -11.797 -10.711 1.00 93.81 123 ASP A CA 1
ATOM 942 C C . ASP A 1 123 ? -0.025 -11.726 -11.062 1.00 93.81 123 ASP A C 1
ATOM 944 O O . ASP A 1 123 ? 0.556 -12.683 -11.578 1.00 93.81 123 ASP A O 1
ATOM 948 N N . ARG A 1 124 ? 0.633 -10.593 -10.769 1.00 91.81 124 ARG A N 1
ATOM 949 C CA . ARG A 1 124 ? 2.076 -10.407 -11.001 1.00 91.81 124 ARG A CA 1
ATOM 950 C C . ARG A 1 124 ? 2.966 -10.880 -9.857 1.00 91.81 124 ARG A C 1
ATOM 952 O O . ARG A 1 124 ? 4.189 -10.775 -10.000 1.00 91.81 124 ARG A O 1
ATOM 959 N N . LYS A 1 125 ? 2.385 -11.416 -8.780 1.00 90.38 125 LYS A N 1
ATOM 960 C CA . LYS A 1 125 ? 3.116 -11.860 -7.591 1.00 90.38 125 LYS A CA 1
ATOM 961 C C . LYS A 1 125 ? 3.961 -10.716 -7.009 1.00 90.38 125 LYS A C 1
ATOM 963 O O . LYS A 1 125 ? 5.187 -10.740 -6.964 1.00 90.38 125 LYS A O 1
ATOM 968 N N . TYR A 1 126 ? 3.300 -9.594 -6.726 1.00 93.25 126 TYR A N 1
ATOM 969 C CA . TYR A 1 126 ? 3.887 -8.496 -5.948 1.00 93.25 126 TYR A CA 1
ATOM 970 C C . TYR A 1 126 ? 3.384 -8.512 -4.510 1.00 93.25 126 TYR A C 1
ATOM 972 O O . TYR A 1 126 ? 4.089 -8.074 -3.601 1.00 93.25 126 TYR A O 1
ATOM 980 N N . VAL A 1 127 ? 2.168 -9.013 -4.314 1.00 94.50 127 VAL A N 1
ATOM 981 C CA . VAL A 1 127 ? 1.508 -9.131 -3.022 1.00 94.50 127 VAL A CA 1
ATOM 982 C C . VAL A 1 127 ? 0.770 -10.463 -2.975 1.00 94.50 127 VAL A C 1
ATOM 984 O O . VAL A 1 127 ? 0.157 -10.864 -3.963 1.00 94.50 127 VAL A O 1
ATOM 987 N N . THR A 1 128 ? 0.788 -11.116 -1.817 1.00 92.06 128 THR A N 1
ATOM 988 C CA . THR A 1 128 ? -0.037 -12.292 -1.516 1.00 92.06 128 THR A CA 1
ATOM 989 C C . THR A 1 128 ? -1.035 -11.979 -0.421 1.00 92.06 128 THR A C 1
ATOM 991 O O . THR A 1 128 ? -0.791 -11.138 0.443 1.00 92.06 128 THR A O 1
ATOM 994 N N . ILE A 1 129 ? -2.172 -12.669 -0.449 1.00 90.00 129 ILE A N 1
ATOM 995 C CA . ILE A 1 129 ? -3.160 -12.598 0.622 1.00 90.00 129 ILE A CA 1
ATOM 996 C C . ILE A 1 129 ? -2.960 -13.815 1.519 1.00 90.00 129 ILE A C 1
ATOM 998 O O . ILE A 1 129 ? -3.177 -14.948 1.091 1.00 90.00 129 ILE A O 1
ATOM 1002 N N . LYS A 1 130 ? -2.580 -13.579 2.774 1.00 88.31 130 LYS A N 1
ATOM 1003 C CA . LYS A 1 130 ? -2.541 -14.599 3.829 1.00 88.31 130 LYS A CA 1
ATOM 1004 C C . LYS A 1 130 ? -3.492 -14.151 4.932 1.00 88.31 130 LYS A C 1
ATOM 1006 O O . LYS A 1 130 ? -3.417 -13.016 5.390 1.00 88.31 130 LYS A O 1
ATOM 1011 N N . SER A 1 131 ? -4.445 -15.001 5.310 1.00 85.56 131 SER A N 1
ATOM 1012 C CA . SER A 1 131 ? -5.408 -14.704 6.387 1.00 85.56 131 SER A CA 1
ATOM 1013 C C . SER A 1 131 ? -6.146 -13.357 6.240 1.00 85.56 131 SER A C 1
ATOM 1015 O O . SER A 1 131 ? -6.362 -12.664 7.227 1.00 85.56 131 SER A O 1
ATOM 1017 N N . ARG A 1 132 ? -6.551 -12.990 5.010 1.00 85.81 132 ARG A N 1
ATOM 1018 C CA . ARG A 1 132 ? -7.207 -11.705 4.647 1.00 85.81 132 ARG A CA 1
ATOM 1019 C C . ARG A 1 132 ? -6.332 -10.450 4.777 1.00 85.81 132 ARG A C 1
ATOM 1021 O O . ARG A 1 132 ? -6.840 -9.333 4.698 1.00 85.81 132 ARG A O 1
ATOM 1028 N N . VAL A 1 133 ? -5.025 -10.625 4.925 1.00 90.94 133 VAL A N 1
ATOM 1029 C CA . VAL A 1 133 ? -4.051 -9.542 5.042 1.00 90.94 133 VAL A CA 1
ATOM 1030 C C . VAL A 1 133 ? -3.077 -9.606 3.868 1.00 90.94 133 VAL A C 1
ATOM 1032 O O . VAL A 1 133 ? -2.740 -10.687 3.382 1.00 90.94 133 VAL A O 1
ATOM 1035 N N . LEU A 1 134 ? -2.647 -8.445 3.385 1.00 92.56 134 LEU A N 1
ATOM 1036 C CA . LEU A 1 134 ? -1.734 -8.301 2.258 1.00 92.56 134 LEU A CA 1
ATOM 1037 C C . LEU A 1 134 ? -0.281 -8.377 2.734 1.00 92.56 134 LEU A C 1
ATOM 1039 O O . LEU A 1 134 ? 0.160 -7.595 3.580 1.00 92.56 134 LEU A O 1
ATOM 1043 N N . HIS A 1 135 ? 0.477 -9.295 2.145 1.00 92.88 135 HIS A N 1
ATOM 1044 C CA . HIS A 1 135 ? 1.903 -9.473 2.379 1.00 92.88 135 HIS A CA 1
ATOM 1045 C C . HIS A 1 135 ? 2.680 -9.109 1.112 1.00 92.88 135 HIS A C 1
ATOM 1047 O O . HIS A 1 135 ? 2.474 -9.744 0.075 1.00 92.88 135 HIS A O 1
ATOM 1053 N N . PRO A 1 136 ? 3.570 -8.100 1.153 1.00 92.88 136 PRO A N 1
ATOM 1054 C CA . PRO A 1 136 ? 4.398 -7.772 0.004 1.00 92.88 136 PRO A CA 1
ATOM 1055 C C . PRO A 1 136 ? 5.431 -8.877 -0.207 1.00 92.88 136 PRO A C 1
ATOM 1057 O O . PRO A 1 136 ? 6.282 -9.102 0.661 1.00 92.88 136 PRO A O 1
ATOM 1060 N N . GLU A 1 137 ? 5.369 -9.522 -1.369 1.00 88.94 137 GLU A N 1
ATOM 1061 C CA . GLU A 1 137 ? 6.368 -10.499 -1.786 1.00 88.94 137 GLU A CA 1
ATOM 1062 C C . GLU A 1 137 ? 7.712 -9.823 -2.050 1.00 88.94 137 GLU A C 1
ATOM 1064 O O . GLU A 1 137 ? 7.792 -8.622 -2.346 1.00 88.94 137 GLU A O 1
ATOM 1069 N N . PHE A 1 138 ? 8.780 -10.620 -2.021 1.00 86.56 138 PHE A N 1
ATOM 1070 C CA . PHE A 1 138 ? 10.124 -10.130 -2.286 1.00 86.56 138 PHE A CA 1
ATOM 1071 C C . PHE A 1 138 ? 10.191 -9.406 -3.639 1.00 86.56 138 PHE A C 1
ATOM 1073 O O . PHE A 1 138 ? 10.645 -8.266 -3.701 1.00 86.56 138 PHE A O 1
ATOM 1080 N N . ARG A 1 139 ? 9.612 -9.984 -4.703 1.00 87.56 139 ARG A N 1
ATOM 1081 C CA . ARG A 1 139 ? 9.524 -9.351 -6.031 1.00 87.56 139 ARG A CA 1
ATOM 1082 C C . ARG A 1 139 ? 8.885 -7.960 -5.984 1.00 87.56 139 ARG A C 1
ATOM 1084 O O . ARG A 1 139 ? 9.421 -7.024 -6.582 1.00 87.56 139 ARG A O 1
ATOM 1091 N N . GLY A 1 140 ? 7.763 -7.815 -5.277 1.00 91.00 140 GLY A N 1
ATOM 1092 C CA . GLY A 1 140 ? 7.068 -6.537 -5.113 1.00 91.00 140 GLY A CA 1
ATOM 1093 C C . GLY A 1 140 ? 7.946 -5.489 -4.431 1.00 91.00 140 GLY A C 1
ATOM 1094 O O . GLY A 1 140 ? 8.035 -4.353 -4.902 1.00 91.00 140 GLY A O 1
ATOM 1095 N N . ARG A 1 141 ? 8.682 -5.890 -3.386 1.00 90.88 141 ARG A N 1
ATOM 1096 C CA . ARG A 1 141 ? 9.647 -5.019 -2.695 1.00 90.88 141 ARG A CA 1
ATOM 1097 C C . ARG A 1 141 ? 10.781 -4.576 -3.615 1.00 90.88 141 ARG A C 1
ATOM 1099 O O . ARG A 1 141 ? 11.124 -3.396 -3.605 1.00 90.88 141 ARG A O 1
ATOM 1106 N N . MET A 1 142 ? 11.322 -5.473 -4.442 1.00 88.81 142 MET A N 1
ATOM 1107 C CA . MET A 1 142 ? 12.399 -5.137 -5.386 1.00 88.81 142 MET A CA 1
ATOM 1108 C C . MET A 1 142 ? 11.938 -4.130 -6.439 1.00 88.81 142 MET A C 1
ATOM 1110 O O . MET A 1 142 ? 12.627 -3.143 -6.695 1.00 88.81 142 MET A O 1
ATOM 1114 N N . VAL A 1 143 ? 10.763 -4.358 -7.034 1.00 91.38 143 VAL A N 1
ATOM 1115 C CA . VAL A 1 143 ? 10.196 -3.452 -8.044 1.00 91.38 143 VAL A CA 1
ATOM 1116 C C . VAL A 1 143 ? 9.881 -2.094 -7.427 1.00 91.38 143 VAL A C 1
ATOM 1118 O O . VAL A 1 143 ? 10.274 -1.075 -7.98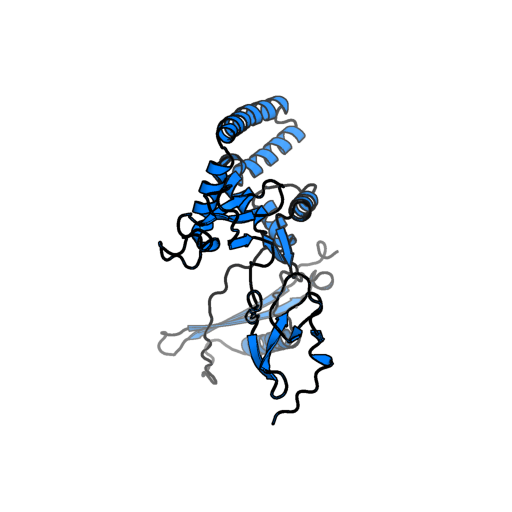8 1.00 91.38 143 VAL A O 1
ATOM 1121 N N . SER A 1 144 ? 9.246 -2.067 -6.253 1.00 93.56 144 SER A N 1
ATOM 1122 C CA . SER A 1 144 ? 8.986 -0.825 -5.520 1.00 93.56 144 SER A CA 1
ATOM 1123 C C . SER A 1 144 ? 10.289 -0.080 -5.223 1.00 93.56 144 SER A C 1
ATOM 1125 O O . SER A 1 144 ? 10.414 1.100 -5.534 1.00 93.56 144 SER A O 1
ATOM 1127 N N . ALA A 1 145 ? 11.307 -0.781 -4.722 1.00 92.50 145 ALA A N 1
ATOM 1128 C CA . ALA A 1 145 ? 12.600 -0.190 -4.421 1.00 92.50 145 ALA A CA 1
ATOM 1129 C C . ALA A 1 145 ? 13.300 0.410 -5.643 1.00 92.50 145 ALA A C 1
ATOM 1131 O O . ALA A 1 145 ? 13.868 1.496 -5.529 1.00 92.50 145 ALA A O 1
ATOM 1132 N N . PHE A 1 146 ? 13.243 -0.287 -6.777 1.00 92.31 146 PHE A N 1
ATOM 1133 C CA . PHE A 1 146 ? 13.782 0.167 -8.052 1.00 92.31 146 PHE A CA 1
ATOM 1134 C C . PHE A 1 146 ? 13.054 1.413 -8.567 1.00 92.31 146 PHE A C 1
ATOM 1136 O O . PHE A 1 146 ? 13.705 2.399 -8.914 1.00 92.31 146 PHE A O 1
ATOM 1143 N N . LEU A 1 147 ? 11.716 1.401 -8.561 1.00 93.56 147 LEU A N 1
ATOM 1144 C CA . LEU A 1 147 ? 10.906 2.536 -9.006 1.00 93.56 147 LEU A CA 1
ATOM 1145 C C . LEU A 1 147 ? 11.107 3.760 -8.110 1.00 93.56 147 LEU A C 1
ATOM 1147 O O . LEU A 1 147 ? 11.334 4.844 -8.629 1.00 93.56 147 LEU A O 1
ATOM 1151 N N . SER A 1 148 ? 11.137 3.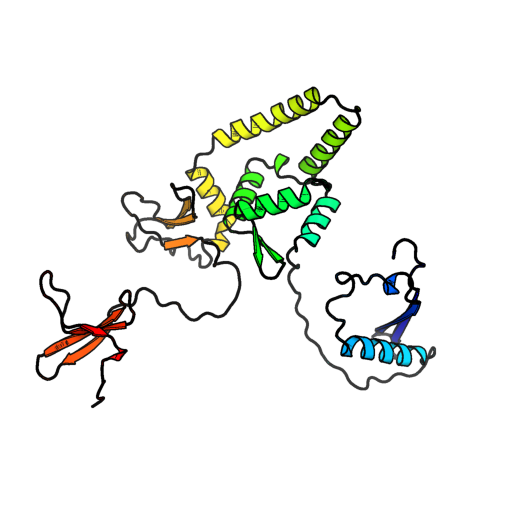601 -6.785 1.00 92.38 148 SER A N 1
ATOM 1152 C CA . SER A 1 148 ? 11.403 4.724 -5.876 1.00 92.38 148 SER A CA 1
ATOM 1153 C C . SER A 1 148 ? 12.796 5.335 -6.056 1.00 92.38 148 SER A C 1
ATOM 1155 O O . SER A 1 148 ? 12.991 6.496 -5.710 1.00 92.38 148 SER A O 1
ATOM 1157 N N . HIS A 1 149 ? 13.773 4.571 -6.559 1.00 91.12 149 HIS A N 1
ATOM 1158 C CA . HIS A 1 149 ? 15.128 5.075 -6.784 1.00 91.12 149 HIS A CA 1
ATOM 1159 C C . HIS A 1 149 ? 15.277 5.778 -8.139 1.00 91.12 149 HIS A C 1
ATOM 1161 O O . HIS A 1 149 ? 15.862 6.855 -8.200 1.00 91.12 149 HIS A O 1
ATOM 1167 N N . LEU A 1 150 ? 14.758 5.182 -9.219 1.00 91.50 150 LEU A N 1
ATOM 1168 C CA . LEU A 1 150 ? 14.963 5.687 -10.586 1.00 91.50 150 LEU A CA 1
ATOM 1169 C C . LEU A 1 150 ? 13.821 6.539 -11.122 1.00 91.50 150 LEU A C 1
ATOM 1171 O O . LEU A 1 150 ? 14.042 7.354 -12.004 1.00 91.50 150 LEU A O 1
ATOM 1175 N N . PHE A 1 151 ? 12.613 6.346 -10.608 1.00 93.25 151 PHE A N 1
ATOM 1176 C CA . PHE A 1 151 ? 11.388 7.003 -11.054 1.00 93.25 151 PHE A CA 1
ATOM 1177 C C . PHE A 1 151 ? 10.720 7.695 -9.861 1.00 93.25 151 PHE A C 1
ATOM 1179 O O . PHE A 1 151 ? 9.524 7.535 -9.633 1.00 93.25 151 PHE A O 1
ATOM 1186 N N . SER A 1 152 ? 11.508 8.422 -9.065 1.00 90.12 152 SER A N 1
ATOM 1187 C CA . SER A 1 152 ? 11.087 8.966 -7.767 1.00 90.12 152 SER A CA 1
ATOM 1188 C C . SER A 1 152 ? 9.847 9.860 -7.845 1.00 90.12 152 SER A C 1
ATOM 1190 O O . SER A 1 152 ? 8.972 9.722 -7.000 1.00 90.12 152 SER A O 1
ATOM 1192 N N . GLU A 1 153 ? 9.736 10.715 -8.868 1.00 88.94 153 GLU A N 1
ATOM 1193 C CA . GLU A 1 153 ? 8.545 11.553 -9.087 1.00 88.94 153 GLU A CA 1
ATOM 1194 C C . GLU A 1 153 ? 7.307 10.692 -9.364 1.00 88.94 153 GLU A C 1
ATOM 1196 O O . GLU A 1 153 ? 6.259 10.911 -8.776 1.00 88.94 153 GLU A O 1
ATOM 1201 N N . ILE A 1 154 ? 7.426 9.667 -10.207 1.00 87.38 154 ILE A N 1
ATOM 1202 C CA . ILE A 1 154 ? 6.293 8.812 -10.598 1.00 87.38 154 ILE A CA 1
ATOM 1203 C C . ILE A 1 154 ? 5.869 7.892 -9.453 1.00 87.38 154 ILE A C 1
ATOM 1205 O O . ILE A 1 154 ? 4.694 7.571 -9.310 1.00 87.38 154 ILE A O 1
ATOM 1209 N N . ALA A 1 155 ? 6.835 7.445 -8.651 1.00 89.56 155 ALA A N 1
ATOM 1210 C CA . ALA A 1 155 ? 6.592 6.632 -7.470 1.00 89.56 155 ALA A CA 1
ATOM 1211 C C . ALA A 1 155 ? 6.041 7.450 -6.286 1.00 89.56 155 ALA A C 1
ATOM 1213 O O . ALA A 1 155 ? 5.678 6.853 -5.271 1.00 89.56 155 ALA A O 1
ATOM 1214 N N . ASP A 1 156 ? 5.980 8.782 -6.396 1.00 93.38 156 ASP A N 1
ATOM 1215 C CA . ASP A 1 156 ? 5.385 9.647 -5.385 1.00 93.38 156 ASP A CA 1
ATOM 1216 C C . ASP A 1 156 ? 3.852 9.572 -5.411 1.00 93.38 156 ASP A C 1
ATOM 1218 O O . ASP A 1 156 ? 3.199 9.563 -6.463 1.00 93.38 156 ASP A O 1
ATOM 1222 N N . TYR A 1 157 ? 3.260 9.552 -4.218 1.00 94.50 157 TYR A N 1
ATOM 1223 C CA . TYR A 1 157 ? 1.809 9.481 -4.063 1.00 94.50 157 TYR A CA 1
ATOM 1224 C C . TYR A 1 157 ? 1.114 10.719 -4.633 1.00 94.50 157 TYR A C 1
ATOM 1226 O O . TYR A 1 157 ? 0.101 10.593 -5.321 1.00 94.50 157 TYR A O 1
ATOM 1234 N N . SER A 1 158 ? 1.686 11.903 -4.410 1.00 94.62 158 SER A N 1
ATOM 1235 C CA . SER A 1 158 ? 1.116 13.180 -4.846 1.00 94.62 158 SER A CA 1
ATOM 1236 C C . SER A 1 158 ? 1.120 13.292 -6.365 1.00 94.62 158 SER A C 1
ATOM 1238 O O . SER A 1 158 ? 0.149 13.769 -6.943 1.00 94.62 158 SER A O 1
ATOM 1240 N N . PHE A 1 159 ? 2.179 12.817 -7.031 1.00 93.62 159 PHE A N 1
ATOM 1241 C CA . PHE A 1 159 ? 2.224 12.791 -8.494 1.00 93.62 159 PHE A CA 1
ATOM 1242 C C . PHE A 1 159 ? 1.080 11.958 -9.074 1.00 93.62 159 PHE A C 1
ATOM 1244 O O . PHE A 1 159 ? 0.370 12.415 -9.969 1.00 93.62 159 PHE A O 1
ATOM 1251 N N . THR A 1 160 ? 0.878 10.753 -8.534 1.00 93.56 160 THR A N 1
ATOM 1252 C CA . THR A 1 160 ? -0.184 9.855 -9.001 1.00 93.56 160 THR A CA 1
ATOM 1253 C C . THR A 1 160 ? -1.566 10.466 -8.758 1.00 93.56 160 THR A C 1
ATOM 1255 O O . THR A 1 160 ? -2.387 10.495 -9.670 1.00 93.56 160 THR A O 1
ATOM 1258 N N . ALA A 1 161 ? -1.808 11.031 -7.573 1.00 96.19 161 ALA A N 1
ATOM 1259 C CA . ALA A 1 161 ? -3.072 11.691 -7.242 1.00 96.19 161 ALA A CA 1
ATOM 1260 C C . ALA A 1 161 ? -3.362 12.918 -8.130 1.00 96.19 161 ALA A C 1
ATOM 1262 O O . ALA A 1 161 ? -4.488 13.121 -8.594 1.00 96.19 161 ALA A O 1
ATOM 1263 N N . ASN A 1 162 ? -2.333 13.719 -8.416 1.00 94.94 162 ASN A N 1
ATOM 1264 C CA . ASN A 1 162 ? -2.446 14.869 -9.309 1.00 94.94 162 ASN A CA 1
ATOM 1265 C C . ASN A 1 162 ? -2.744 14.430 -10.745 1.00 94.94 162 ASN A C 1
ATOM 1267 O O . ASN A 1 162 ? -3.602 15.023 -11.390 1.00 94.94 162 ASN A O 1
ATOM 1271 N N . MET A 1 163 ? -2.095 13.370 -11.239 1.00 94.75 163 MET A N 1
ATOM 1272 C CA . MET A 1 163 ? -2.380 12.826 -12.569 1.00 94.75 163 MET A CA 1
ATOM 1273 C C . MET A 1 163 ? -3.837 12.368 -12.694 1.00 94.75 163 MET A C 1
ATOM 1275 O O . MET A 1 163 ? -4.492 12.677 -13.683 1.00 94.75 163 MET A O 1
ATOM 1279 N N . GLU A 1 164 ? -4.366 11.677 -11.684 1.00 95.25 164 GLU A N 1
ATOM 1280 C CA . GLU A 1 164 ? -5.776 11.275 -11.655 1.00 95.25 164 GLU A CA 1
ATOM 1281 C C . GLU A 1 164 ? -6.715 12.496 -11.691 1.00 95.25 164 GLU A C 1
ATOM 1283 O O . GLU A 1 164 ? -7.707 12.506 -12.416 1.00 95.25 164 GLU A O 1
ATOM 1288 N N . THR A 1 165 ? -6.367 13.566 -10.968 1.00 95.56 165 THR A N 1
ATOM 1289 C CA . THR A 1 165 ? -7.114 14.836 -10.995 1.00 95.56 165 THR A CA 1
ATOM 1290 C C . THR A 1 165 ? -7.071 15.498 -12.376 1.00 95.56 165 THR A C 1
ATOM 1292 O O . THR A 1 165 ? -8.090 15.977 -12.869 1.00 95.56 165 THR A O 1
ATOM 1295 N N . GLU A 1 166 ? -5.919 15.494 -13.047 1.00 95.81 166 GLU A N 1
ATOM 1296 C CA . GLU A 1 166 ? -5.801 16.023 -14.410 1.00 95.81 166 GLU A CA 1
ATOM 1297 C C . GLU A 1 166 ? -6.607 15.206 -15.428 1.00 95.81 166 GLU A C 1
ATOM 1299 O O . GLU A 1 166 ? -7.220 15.774 -16.333 1.00 95.81 166 GLU A O 1
ATOM 1304 N N . LEU A 1 167 ? -6.671 13.881 -15.271 1.00 95.88 167 LEU A N 1
ATOM 1305 C CA . LEU A 1 167 ? -7.524 13.030 -16.105 1.00 95.88 167 LEU A CA 1
ATOM 1306 C C . LEU A 1 167 ? -9.015 13.329 -15.885 1.00 95.88 167 LEU A C 1
ATOM 1308 O O . LEU A 1 167 ? -9.780 13.361 -16.854 1.00 95.88 167 LEU A O 1
ATOM 1312 N N . ASP A 1 168 ? -9.423 13.625 -14.650 1.00 95.31 168 ASP A N 1
ATOM 1313 C CA . ASP A 1 168 ? -10.781 14.090 -14.357 1.00 95.31 168 ASP A CA 1
ATOM 1314 C C . ASP A 1 168 ? -11.057 15.464 -14.996 1.00 95.31 168 ASP A C 1
ATOM 1316 O O . ASP A 1 168 ? -12.119 15.664 -15.592 1.00 95.31 168 ASP A O 1
ATOM 1320 N N . ASN A 1 169 ? -10.089 16.389 -14.975 1.00 96.50 169 ASN A N 1
ATOM 1321 C CA . ASN A 1 169 ? -10.201 17.691 -15.648 1.00 96.50 169 ASN A CA 1
ATOM 1322 C C . ASN A 1 169 ? -10.353 17.548 -17.169 1.00 96.50 169 ASN A C 1
ATOM 1324 O O . ASN A 1 169 ? -11.134 18.278 -17.786 1.00 96.50 169 ASN A O 1
ATOM 1328 N N . VAL A 1 170 ? -9.641 16.597 -17.780 1.00 96.94 170 VAL A N 1
ATOM 1329 C CA . VAL A 1 170 ? -9.807 16.248 -19.198 1.00 96.94 170 VAL A CA 1
ATOM 1330 C C . VAL A 1 170 ? -11.219 15.724 -19.465 1.00 96.94 170 VAL A C 1
ATOM 1332 O O . VAL A 1 170 ? -11.861 16.162 -20.420 1.00 96.94 170 VAL A O 1
ATOM 1335 N N . SER A 1 171 ? -11.728 14.828 -18.615 1.00 95.19 171 SER A N 1
ATOM 1336 C CA . SER A 1 171 ? -13.094 14.291 -18.718 1.00 95.19 171 SER A CA 1
ATOM 1337 C C . SER A 1 171 ? -14.161 15.390 -18.599 1.00 95.19 171 SER A C 1
ATOM 1339 O O . SER A 1 171 ? -15.145 15.393 -19.338 1.00 95.19 171 SER A O 1
ATOM 1341 N N . ALA A 1 172 ? -13.930 16.376 -17.726 1.00 96.44 172 ALA A N 1
ATOM 1342 C CA . ALA A 1 172 ? -14.790 17.546 -17.550 1.00 96.44 172 ALA A CA 1
ATOM 1343 C C . ALA A 1 172 ? -14.671 18.590 -18.682 1.00 96.44 172 ALA A C 1
ATOM 1345 O O . ALA A 1 172 ? -15.479 19.516 -18.746 1.00 96.44 172 ALA A O 1
ATOM 1346 N N . GLY A 1 173 ? -13.683 18.458 -19.573 1.00 95.38 173 GLY A N 1
ATOM 1347 C CA . GLY A 1 173 ? -13.415 19.410 -20.655 1.00 95.38 173 GLY A CA 1
ATOM 1348 C C . GLY A 1 173 ? -12.654 20.671 -20.228 1.00 95.38 173 GLY A C 1
ATOM 1349 O O . GLY A 1 173 ? -12.560 21.612 -21.014 1.00 95.38 173 GLY A O 1
ATOM 1350 N N . SER A 1 174 ? -12.104 20.698 -19.011 1.00 95.12 174 SER A N 1
ATOM 1351 C CA . SER A 1 174 ? -11.326 21.822 -18.467 1.00 95.12 174 SER A CA 1
ATOM 1352 C C . SER A 1 174 ? -9.871 21.843 -18.954 1.00 95.12 174 SER A C 1
ATOM 1354 O O . SER A 1 174 ? -9.260 22.910 -18.990 1.00 95.12 174 SER A O 1
ATOM 1356 N N . THR A 1 175 ? -9.328 20.687 -19.354 1.00 94.12 175 THR A N 1
ATOM 1357 C CA . THR A 1 175 ? -7.935 20.521 -19.811 1.00 94.12 175 THR A CA 1
ATOM 1358 C C . THR A 1 175 ? -7.889 19.807 -21.166 1.00 94.12 175 THR A C 1
ATOM 1360 O O . THR A 1 175 ? -8.635 18.857 -21.408 1.00 94.12 175 THR A O 1
ATOM 1363 N N . GLU A 1 176 ? -6.993 20.224 -22.070 1.00 96.12 176 GLU A N 1
ATOM 1364 C CA . GLU A 1 176 ? -6.765 19.514 -23.335 1.00 96.12 176 GLU A CA 1
ATOM 1365 C C . GLU A 1 176 ? -5.904 18.258 -23.113 1.00 96.12 176 GLU A C 1
ATOM 1367 O O . GLU A 1 176 ? -4.747 18.340 -22.699 1.00 96.12 176 GLU A O 1
ATOM 1372 N N . TRP A 1 177 ? -6.435 17.084 -23.473 1.00 96.62 177 TRP A N 1
ATOM 1373 C CA . TRP A 1 177 ? -5.756 15.796 -23.272 1.00 96.62 177 TRP A CA 1
ATOM 1374 C C . TRP A 1 177 ? -4.384 15.696 -23.956 1.00 96.62 177 TRP A C 1
ATOM 1376 O O . TRP A 1 177 ? -3.478 15.053 -23.431 1.00 96.62 177 TRP A O 1
ATOM 1386 N N . LYS A 1 178 ? -4.205 16.330 -25.124 1.00 96.81 178 LYS A N 1
ATOM 1387 C CA . LYS A 1 178 ? -2.926 16.308 -25.851 1.00 96.81 178 LYS A CA 1
ATOM 1388 C C . LYS A 1 178 ? -1.838 17.081 -25.119 1.00 96.81 178 LYS A C 1
ATOM 1390 O O . LYS A 1 178 ? -0.698 16.621 -25.109 1.00 96.81 178 LYS A O 1
ATOM 1395 N N . GLY A 1 179 ? -2.190 18.215 -24.511 1.00 95.62 179 GLY A N 1
ATOM 1396 C CA . GLY A 1 179 ? -1.276 18.988 -23.671 1.00 95.62 179 GLY A CA 1
ATOM 1397 C C . GLY A 1 179 ? -0.805 18.147 -22.490 1.00 95.62 179 GLY A C 1
ATOM 1398 O O . GLY A 1 179 ? 0.389 17.898 -22.359 1.00 95.62 179 GLY A O 1
ATOM 1399 N N . LEU A 1 180 ? -1.754 17.565 -21.745 1.00 95.31 180 LEU A N 1
ATOM 1400 C CA . LEU A 1 180 ? -1.460 16.679 -20.613 1.00 95.31 180 LEU A CA 1
ATOM 1401 C C . LEU A 1 180 ? -0.514 15.524 -20.991 1.00 95.31 180 LEU A C 1
ATOM 1403 O O . LEU A 1 180 ? 0.469 15.270 -20.293 1.00 95.31 180 LEU A O 1
ATOM 1407 N N . LEU A 1 181 ? -0.786 14.824 -22.100 1.00 96.12 181 LEU A N 1
ATOM 1408 C CA . LEU A 1 181 ? 0.068 13.721 -22.555 1.00 96.12 181 LEU A CA 1
ATOM 1409 C C . LEU A 1 181 ? 1.459 14.188 -22.990 1.00 96.12 181 LEU A C 1
ATOM 1411 O O . LEU A 1 181 ? 2.432 13.472 -22.751 1.00 96.12 181 LEU A O 1
ATOM 1415 N N . THR A 1 182 ? 1.557 15.360 -23.620 1.00 96.31 182 THR A N 1
ATOM 1416 C CA . THR A 1 182 ? 2.843 15.941 -24.031 1.00 96.31 182 THR A CA 1
ATOM 1417 C C . THR A 1 182 ? 3.685 16.259 -22.797 1.00 96.31 182 THR A C 1
ATOM 1419 O O . THR A 1 182 ? 4.803 15.759 -22.678 1.00 96.31 182 THR A O 1
ATOM 1422 N N . ASP A 1 183 ? 3.105 16.957 -21.821 1.00 93.06 183 ASP A N 1
ATOM 1423 C CA . ASP A 1 183 ? 3.774 17.334 -20.571 1.00 93.06 183 ASP A CA 1
ATOM 1424 C C . ASP A 1 183 ? 4.189 16.111 -19.741 1.00 93.06 183 ASP A C 1
ATOM 1426 O O . ASP A 1 183 ? 5.251 16.082 -19.107 1.00 93.06 183 ASP A O 1
ATOM 1430 N N . TYR A 1 184 ? 3.350 15.072 -19.710 1.00 94.00 184 TYR A N 1
ATOM 1431 C CA . TYR A 1 184 ? 3.702 13.804 -19.078 1.00 94.00 184 TYR A CA 1
ATOM 1432 C C . TYR A 1 184 ? 4.876 13.132 -19.794 1.00 94.00 184 TYR A C 1
ATOM 1434 O O . TYR A 1 184 ? 5.860 12.764 -19.150 1.00 94.00 184 TYR A O 1
ATOM 1442 N N . TRP A 1 185 ? 4.800 12.989 -21.119 1.00 94.94 185 TRP A N 1
ATOM 1443 C CA . TRP A 1 185 ? 5.815 12.286 -21.896 1.00 94.94 185 TRP A CA 1
ATOM 1444 C C . TRP A 1 185 ? 7.176 12.984 -21.855 1.00 94.94 185 TRP A C 1
ATOM 1446 O O . TRP A 1 185 ? 8.201 12.314 -21.722 1.00 94.94 185 TRP A O 1
ATOM 1456 N N . GLU A 1 186 ? 7.219 14.315 -21.903 1.00 92.81 186 GLU A N 1
ATOM 1457 C CA . GLU A 1 186 ? 8.467 15.080 -21.793 1.00 92.81 186 GLU A CA 1
ATOM 1458 C C . GLU A 1 186 ? 9.192 14.860 -20.458 1.00 92.81 186 GLU A C 1
ATOM 1460 O O . GLU A 1 186 ? 10.425 14.859 -20.413 1.00 92.81 186 GLU A O 1
ATOM 1465 N N . ARG A 1 187 ? 8.448 14.641 -19.367 1.00 91.19 187 ARG A N 1
ATOM 1466 C CA . ARG A 1 187 ? 9.017 14.280 -18.060 1.00 91.19 187 ARG A CA 1
ATOM 1467 C C . ARG A 1 187 ? 9.391 12.802 -18.001 1.00 91.19 187 ARG A C 1
ATOM 1469 O O . ARG A 1 187 ? 10.529 12.469 -17.679 1.00 91.19 187 ARG A O 1
ATOM 1476 N N . PHE A 1 188 ? 8.466 11.918 -18.373 1.00 93.31 188 PHE A N 1
ATOM 1477 C CA . PHE A 1 188 ? 8.651 10.466 -18.322 1.00 93.31 188 PHE A CA 1
ATOM 1478 C C . PHE A 1 188 ? 9.838 9.988 -19.167 1.00 93.31 188 PHE A C 1
ATOM 1480 O O . PHE A 1 188 ? 10.638 9.162 -18.730 1.00 93.31 188 PHE A O 1
ATOM 1487 N N . SER A 1 189 ? 9.988 10.540 -20.371 1.00 94.62 189 SER A N 1
ATOM 1488 C CA . SER A 1 189 ? 11.048 10.163 -21.310 1.00 94.62 189 SER A CA 1
ATOM 1489 C C . SER A 1 189 ? 12.454 10.437 -20.769 1.00 94.62 189 SER A C 1
ATOM 1491 O O . SER A 1 189 ? 13.365 9.652 -21.038 1.00 94.62 189 SER A O 1
ATOM 1493 N N . LYS A 1 190 ? 12.631 11.483 -19.947 1.00 92.88 190 LYS A N 1
ATOM 1494 C CA . LYS A 1 190 ? 13.897 11.762 -19.247 1.00 92.88 190 LYS A CA 1
ATOM 1495 C C . LYS A 1 190 ? 14.238 10.647 -18.263 1.00 92.88 190 LYS A C 1
ATOM 1497 O O . LYS A 1 190 ? 15.337 10.104 -18.329 1.00 92.88 190 LYS A O 1
ATOM 1502 N N . TYR A 1 191 ? 13.272 10.216 -17.451 1.00 91.81 191 TYR A N 1
ATOM 1503 C CA . TYR A 1 191 ? 13.463 9.079 -16.549 1.00 91.81 191 TYR A CA 1
ATOM 1504 C C . TYR A 1 191 ? 13.794 7.785 -17.298 1.00 91.81 191 TYR A C 1
ATOM 1506 O O . TYR A 1 191 ? 14.658 7.024 -16.869 1.00 91.81 191 TYR A O 1
ATOM 1514 N N . CYS A 1 192 ? 13.162 7.535 -18.449 1.00 92.94 192 CYS A N 1
ATOM 1515 C CA . CYS A 1 192 ? 13.521 6.393 -19.290 1.00 92.94 192 CYS A CA 1
ATOM 1516 C C . CYS A 1 192 ? 14.956 6.488 -19.825 1.00 92.94 192 CYS A C 1
ATOM 1518 O O . CYS A 1 192 ? 15.665 5.479 -19.844 1.00 92.94 192 CYS A O 1
ATOM 1520 N N . ALA A 1 193 ? 15.393 7.677 -20.249 1.00 93.25 193 ALA A N 1
ATOM 1521 C CA . ALA A 1 193 ? 16.756 7.900 -20.719 1.00 93.25 193 ALA A CA 1
ATOM 1522 C C . ALA A 1 193 ? 17.776 7.653 -19.598 1.00 93.25 193 ALA A C 1
ATOM 1524 O O . ALA A 1 193 ? 18.770 6.961 -19.823 1.00 93.25 193 ALA A O 1
ATOM 1525 N N . ASP A 1 194 ? 17.499 8.119 -18.384 1.00 90.50 194 ASP A N 1
ATOM 1526 C CA . ASP A 1 194 ? 18.359 7.887 -17.223 1.00 90.50 194 ASP A CA 1
ATOM 1527 C C . ASP A 1 194 ? 18.381 6.407 -16.827 1.00 90.50 194 ASP A C 1
ATOM 1529 O O . ASP A 1 194 ? 19.453 5.818 -16.673 1.00 90.50 194 ASP A O 1
ATOM 1533 N N . ALA A 1 195 ? 17.216 5.758 -16.759 1.00 90.88 195 ALA A N 1
ATOM 1534 C CA . ALA A 1 195 ? 17.100 4.334 -16.456 1.00 90.88 195 ALA A CA 1
ATOM 1535 C C . ALA A 1 195 ? 17.796 3.448 -17.504 1.00 90.88 195 ALA A C 1
ATOM 1537 O O . ALA A 1 195 ? 18.339 2.402 -17.156 1.00 90.88 195 ALA A O 1
ATOM 1538 N N . SER A 1 196 ? 17.859 3.868 -18.772 1.00 91.06 196 SER A N 1
ATOM 1539 C CA . SER A 1 196 ? 18.561 3.119 -19.827 1.00 91.06 196 SER A CA 1
ATOM 1540 C C . SER A 1 196 ? 20.074 3.001 -19.596 1.00 91.06 196 SER A C 1
ATOM 1542 O O . SER A 1 196 ? 20.717 2.092 -20.120 1.00 91.06 196 SER A O 1
ATOM 1544 N N . GLN A 1 197 ? 20.650 3.878 -18.767 1.00 91.44 197 GLN A N 1
ATOM 1545 C CA . GLN A 1 197 ? 22.067 3.846 -18.393 1.00 91.44 197 GLN A CA 1
ATOM 1546 C C . GLN A 1 197 ? 22.369 2.804 -17.298 1.00 91.44 197 GLN A C 1
ATOM 1548 O O . GLN A 1 197 ? 23.538 2.591 -16.931 1.00 91.44 197 GLN A O 1
ATOM 1553 N N . TRP A 1 198 ? 21.331 2.166 -16.748 1.00 91.88 198 TRP A N 1
ATOM 1554 C CA . TRP A 1 198 ? 21.440 1.149 -15.712 1.00 91.88 198 TRP A CA 1
ATOM 1555 C C . TRP A 1 198 ? 21.515 -0.245 -16.320 1.00 91.88 198 TRP A C 1
ATOM 1557 O O . TRP A 1 198 ? 20.557 -0.766 -16.883 1.00 91.88 198 TRP A O 1
ATOM 1567 N N . ASP A 1 199 ? 22.676 -0.876 -16.163 1.00 89.69 199 ASP A N 1
ATOM 1568 C CA . ASP A 1 199 ? 22.825 -2.301 -16.419 1.00 89.69 199 ASP A CA 1
ATOM 1569 C C . ASP A 1 199 ? 22.339 -3.135 -15.218 1.00 89.69 199 ASP A C 1
ATOM 1571 O O . ASP A 1 199 ? 22.192 -2.642 -14.095 1.00 89.69 199 ASP A O 1
ATOM 1575 N N . VAL A 1 200 ? 22.132 -4.434 -15.448 1.00 87.06 200 VAL A N 1
ATOM 1576 C CA . VAL A 1 200 ? 21.662 -5.380 -14.422 1.00 87.06 200 VAL A CA 1
ATOM 1577 C C . VAL A 1 200 ? 22.563 -5.384 -13.180 1.00 87.06 200 VAL A C 1
ATOM 1579 O O . VAL A 1 200 ? 22.057 -5.489 -12.070 1.00 87.06 200 VAL A O 1
ATOM 1582 N N . ARG A 1 201 ? 23.882 -5.197 -13.328 1.00 88.12 201 ARG A N 1
ATOM 1583 C CA . ARG A 1 201 ? 24.829 -5.233 -12.199 1.00 88.12 201 ARG A CA 1
ATOM 1584 C C . ARG A 1 201 ? 24.713 -3.992 -11.320 1.00 88.12 201 ARG A C 1
ATOM 1586 O O . ARG A 1 201 ? 24.884 -4.077 -10.106 1.00 88.12 201 ARG A O 1
ATOM 1593 N N . LYS A 1 202 ? 24.461 -2.820 -11.914 1.00 91.06 202 LYS A N 1
ATOM 1594 C CA . LYS A 1 202 ? 24.165 -1.589 -11.162 1.00 91.06 202 LYS A CA 1
ATOM 1595 C C . LYS A 1 202 ? 22.873 -1.750 -10.367 1.00 91.06 202 LYS A C 1
ATOM 1597 O O . LYS A 1 202 ? 22.845 -1.385 -9.196 1.00 91.06 202 LYS A O 1
ATOM 1602 N N . VAL A 1 203 ? 21.848 -2.342 -10.980 1.00 90.19 203 VAL A N 1
ATOM 1603 C CA . VAL A 1 203 ? 20.566 -2.616 -10.318 1.00 90.19 203 VAL A CA 1
ATOM 1604 C C . VAL A 1 203 ? 20.736 -3.612 -9.169 1.00 90.19 203 VAL A C 1
ATOM 1606 O O . VAL A 1 203 ? 20.294 -3.327 -8.062 1.00 90.19 203 VAL A O 1
ATOM 1609 N N . GLU A 1 204 ? 21.430 -4.732 -9.393 1.00 90.19 204 GLU A N 1
ATOM 1610 C CA . GLU A 1 204 ? 21.740 -5.726 -8.353 1.00 90.19 204 GLU A CA 1
ATOM 1611 C C . GLU A 1 204 ? 22.449 -5.095 -7.154 1.00 90.19 204 GLU A C 1
ATOM 1613 O O . GLU A 1 204 ? 22.059 -5.343 -6.020 1.00 90.19 204 GLU A O 1
ATOM 1618 N N . ARG A 1 205 ? 23.443 -4.234 -7.399 1.00 90.50 205 ARG A N 1
ATOM 1619 C CA . ARG A 1 205 ? 24.188 -3.550 -6.336 1.00 90.50 205 ARG A CA 1
ATOM 1620 C C . ARG A 1 205 ? 23.316 -2.588 -5.534 1.00 90.50 205 ARG A C 1
ATOM 1622 O O . ARG A 1 205 ? 23.352 -2.625 -4.312 1.00 90.50 205 ARG A O 1
ATOM 1629 N N . MET A 1 206 ? 22.524 -1.758 -6.214 1.00 91.94 206 MET A N 1
ATOM 1630 C CA . MET A 1 206 ? 21.608 -0.820 -5.556 1.00 91.94 206 MET A CA 1
ATOM 1631 C C . MET A 1 206 ? 20.598 -1.564 -4.674 1.00 91.94 206 MET A C 1
ATOM 1633 O O . MET A 1 206 ? 20.330 -1.166 -3.542 1.00 91.94 206 MET A O 1
ATOM 1637 N N . LEU A 1 207 ? 20.071 -2.681 -5.174 1.00 90.69 207 LEU A N 1
ATOM 1638 C CA . LEU A 1 207 ? 19.140 -3.512 -4.426 1.00 90.69 207 LEU A CA 1
ATOM 1639 C C . LEU A 1 207 ? 19.825 -4.241 -3.257 1.00 90.69 207 LEU A C 1
ATOM 1641 O O . LEU A 1 207 ? 19.253 -4.299 -2.171 1.00 90.69 207 LEU A O 1
ATOM 1645 N N . GLU A 1 208 ? 21.048 -4.746 -3.447 1.00 89.75 208 GLU A N 1
ATOM 1646 C CA . GLU A 1 208 ? 21.861 -5.347 -2.382 1.00 89.75 208 GLU A CA 1
ATOM 1647 C C . GLU A 1 208 ? 22.112 -4.355 -1.243 1.00 89.75 208 GLU A C 1
ATOM 1649 O O . GLU A 1 208 ? 21.949 -4.712 -0.082 1.00 89.75 208 GLU A O 1
ATOM 1654 N N . GLU A 1 209 ? 22.463 -3.109 -1.566 1.00 89.69 209 GLU A N 1
ATOM 1655 C CA . GLU A 1 209 ? 22.685 -2.043 -0.583 1.00 89.69 209 GLU A CA 1
ATOM 1656 C C . GLU A 1 209 ? 21.401 -1.715 0.189 1.00 89.69 209 GLU A C 1
ATOM 1658 O O . GLU A 1 209 ? 21.420 -1.628 1.417 1.00 89.69 209 GLU A O 1
ATOM 1663 N N . LYS A 1 210 ? 20.267 -1.588 -0.511 1.00 89.12 210 LYS A N 1
ATOM 1664 C CA . LYS A 1 210 ? 18.977 -1.246 0.104 1.00 89.12 210 LYS A CA 1
ATOM 1665 C C . LYS A 1 210 ? 18.425 -2.349 1.004 1.00 89.12 210 LYS A C 1
ATOM 1667 O O . LYS A 1 210 ? 17.816 -2.053 2.029 1.00 89.12 210 LYS A O 1
ATOM 1672 N N . PHE A 1 211 ? 18.624 -3.607 0.627 1.00 88.56 211 PHE A N 1
ATOM 1673 C CA . PHE A 1 211 ? 18.109 -4.762 1.362 1.00 88.56 211 PHE A CA 1
ATOM 1674 C C . PHE A 1 211 ? 19.192 -5.496 2.153 1.00 88.56 211 PHE A C 1
ATOM 1676 O O . PHE A 1 211 ? 18.960 -6.616 2.602 1.00 88.56 211 PHE A O 1
ATOM 1683 N N . LEU A 1 212 ? 20.351 -4.868 2.374 1.00 86.56 212 LEU A N 1
ATOM 1684 C CA . LEU A 1 212 ? 21.502 -5.489 3.024 1.00 86.56 212 LEU A CA 1
ATOM 1685 C C . LEU A 1 212 ? 21.162 -6.185 4.358 1.00 86.56 212 LEU A C 1
ATOM 1687 O O . LEU A 1 212 ? 21.546 -7.346 4.498 1.00 86.56 212 LEU A O 1
ATOM 1691 N N . PRO A 1 213 ? 20.402 -5.567 5.292 1.00 83.62 213 PRO A N 1
ATOM 1692 C CA . PRO A 1 213 ? 20.077 -6.200 6.575 1.00 83.62 213 PRO A CA 1
ATOM 1693 C C . PRO A 1 213 ? 19.177 -7.434 6.438 1.00 83.62 213 PRO A C 1
ATOM 1695 O O . PRO A 1 213 ? 19.216 -8.324 7.276 1.00 83.62 213 PRO A O 1
ATOM 1698 N N . ILE A 1 214 ? 18.358 -7.481 5.384 1.00 82.62 214 ILE A N 1
ATOM 1699 C CA . ILE A 1 214 ? 17.418 -8.580 5.123 1.00 82.62 214 ILE A CA 1
ATOM 1700 C C . ILE A 1 214 ? 18.127 -9.713 4.374 1.00 82.62 214 ILE A C 1
ATOM 1702 O O . ILE A 1 214 ? 17.913 -10.889 4.647 1.00 82.62 214 ILE A O 1
ATOM 1706 N N . LEU A 1 215 ? 18.987 -9.357 3.419 1.00 83.50 215 LEU A N 1
ATOM 1707 C CA . LEU A 1 215 ? 19.722 -10.308 2.590 1.00 83.50 215 LEU A CA 1
ATOM 1708 C C . LEU A 1 215 ? 20.854 -10.999 3.357 1.00 83.50 215 LEU A C 1
ATOM 1710 O O . LEU A 1 215 ? 21.159 -12.158 3.082 1.00 83.50 215 LEU A O 1
ATOM 1714 N N . PHE A 1 216 ? 21.473 -10.290 4.302 1.00 83.06 216 PHE A N 1
ATOM 1715 C CA . PHE A 1 216 ? 22.608 -10.762 5.089 1.00 83.06 216 PHE A CA 1
ATOM 1716 C C . PHE A 1 216 ? 22.420 -10.357 6.566 1.00 83.06 216 PHE A C 1
ATOM 1718 O O . PHE A 1 216 ? 23.025 -9.384 7.005 1.00 83.06 216 PHE A O 1
ATOM 1725 N N . PRO A 1 217 ? 21.575 -11.055 7.343 1.00 73.69 217 PRO A N 1
ATOM 1726 C CA . PRO A 1 217 ? 21.323 -10.702 8.744 1.00 73.69 217 PRO A CA 1
ATOM 1727 C C . PRO A 1 217 ? 22.549 -10.916 9.657 1.00 73.69 217 PRO A C 1
ATOM 1729 O O . PRO A 1 217 ? 22.774 -10.123 10.567 1.00 73.69 217 PRO A O 1
ATOM 1732 N N . ASP A 1 218 ? 23.392 -11.918 9.370 1.00 68.00 218 ASP A N 1
ATOM 1733 C CA . ASP A 1 218 ? 24.539 -12.330 10.205 1.00 68.00 218 ASP A CA 1
ATOM 1734 C C . ASP A 1 218 ? 25.873 -11.686 9.769 1.00 68.00 218 ASP A C 1
ATOM 1736 O O . ASP A 1 218 ? 26.887 -12.355 9.551 1.00 68.00 218 ASP A O 1
ATOM 1740 N N . LEU A 1 219 ? 25.872 -10.370 9.557 1.00 56.91 219 LEU A N 1
ATOM 1741 C CA . LEU A 1 219 ? 27.022 -9.637 9.017 1.00 56.91 219 LEU A CA 1
ATOM 1742 C C . LEU A 1 219 ? 28.172 -9.466 10.024 1.00 56.91 219 LEU A C 1
ATOM 1744 O O . LEU A 1 219 ? 28.359 -8.386 10.574 1.00 56.91 219 LEU A O 1
ATOM 1748 N N . ASP A 1 220 ? 29.040 -10.472 10.123 1.00 57.34 220 ASP A N 1
ATOM 1749 C CA . ASP A 1 220 ? 30.474 -10.225 10.306 1.00 57.34 220 ASP A CA 1
ATOM 1750 C C . ASP A 1 220 ? 31.117 -10.090 8.920 1.00 57.34 220 ASP A C 1
ATOM 1752 O O . ASP A 1 220 ? 30.864 -10.890 8.018 1.00 57.34 220 ASP A O 1
ATOM 1756 N N . THR A 1 221 ? 31.914 -9.045 8.702 1.00 53.62 221 THR A N 1
ATOM 1757 C CA . THR A 1 221 ? 32.418 -8.611 7.381 1.00 53.62 221 THR A CA 1
ATOM 1758 C C . THR A 1 221 ? 33.180 -9.702 6.598 1.00 53.62 221 THR A C 1
ATOM 1760 O O . THR A 1 221 ? 33.201 -9.660 5.368 1.00 53.62 221 THR 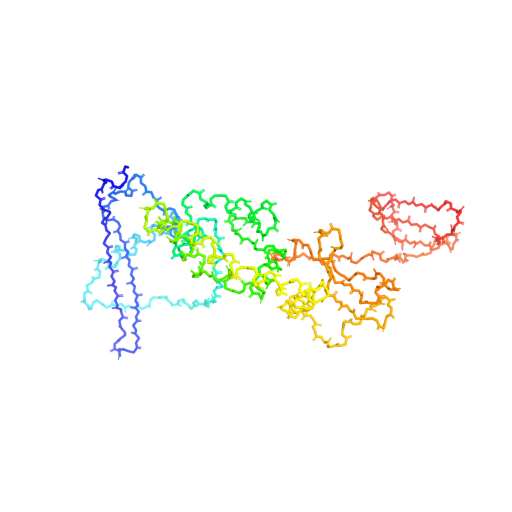A O 1
ATOM 1763 N N . ASP A 1 222 ? 33.709 -10.723 7.284 1.00 54.81 222 ASP A N 1
ATOM 1764 C CA . ASP A 1 222 ? 34.416 -11.880 6.705 1.00 54.81 222 ASP A CA 1
ATOM 1765 C C . ASP A 1 222 ? 33.500 -13.068 6.324 1.00 54.81 222 ASP A C 1
ATOM 1767 O O . ASP A 1 222 ? 33.935 -14.014 5.666 1.00 54.81 222 ASP A O 1
ATOM 1771 N N . SER A 1 223 ? 32.209 -13.028 6.671 1.00 67.06 223 SER A N 1
ATOM 1772 C CA . SER A 1 223 ? 31.257 -14.138 6.458 1.00 67.06 223 SER A CA 1
ATOM 1773 C C . SER A 1 223 ? 30.755 -14.283 5.017 1.00 67.06 223 SER A C 1
ATOM 1775 O O . SER A 1 223 ? 30.193 -15.315 4.650 1.00 67.06 223 SER A O 1
ATOM 1777 N N . ARG A 1 224 ? 30.964 -13.273 4.157 1.00 80.12 224 ARG A N 1
ATOM 1778 C CA . ARG A 1 224 ? 30.487 -13.302 2.760 1.00 80.12 224 ARG A CA 1
ATOM 1779 C C . ARG A 1 224 ? 31.425 -14.038 1.806 1.00 80.12 224 ARG A C 1
ATOM 1781 O O . ARG A 1 224 ? 31.205 -14.002 0.593 1.00 80.12 224 ARG A O 1
ATOM 1788 N N . ILE A 1 225 ? 32.472 -14.688 2.309 1.00 85.12 225 ILE A N 1
ATOM 1789 C CA . ILE A 1 225 ? 33.370 -15.504 1.491 1.00 85.12 225 ILE A CA 1
ATOM 1790 C C . ILE A 1 225 ? 32.611 -16.746 1.005 1.00 85.12 225 ILE A C 1
ATOM 1792 O O . ILE A 1 225 ? 31.949 -17.449 1.762 1.00 85.12 225 ILE A O 1
ATOM 1796 N N . CYS A 1 226 ? 32.695 -17.025 -0.291 1.00 85.69 226 CYS A N 1
ATOM 1797 C CA . CYS A 1 226 ? 32.042 -18.171 -0.903 1.00 85.69 226 CYS A CA 1
ATOM 1798 C C . CYS A 1 226 ? 32.686 -19.483 -0.412 1.00 85.69 226 CYS A C 1
ATOM 1800 O O . CYS A 1 226 ? 33.847 -19.731 -0.742 1.00 85.69 226 CYS A O 1
ATOM 1802 N N . PRO A 1 227 ? 31.944 -20.395 0.243 1.00 85.81 227 PRO A N 1
ATOM 1803 C CA . PRO A 1 227 ? 32.508 -21.624 0.815 1.00 85.81 227 PRO A CA 1
ATOM 1804 C C . PRO A 1 227 ? 32.987 -22.621 -0.248 1.00 85.81 227 PRO A C 1
ATOM 1806 O O . PRO A 1 227 ? 33.834 -23.464 0.019 1.00 85.81 227 PRO A O 1
ATOM 1809 N N . SER A 1 228 ? 32.470 -22.527 -1.478 1.00 86.94 228 SER A N 1
ATOM 1810 C CA . SER A 1 228 ? 32.860 -23.431 -2.565 1.00 86.94 228 SER A CA 1
ATOM 1811 C C . SER A 1 228 ? 34.205 -23.093 -3.210 1.00 86.94 228 SER A C 1
ATOM 1813 O O . SER A 1 228 ? 34.793 -23.969 -3.839 1.00 86.94 228 SER A O 1
ATOM 1815 N N . CYS A 1 229 ? 34.659 -21.838 -3.153 1.00 88.69 229 CYS A N 1
ATOM 1816 C CA . CYS A 1 229 ? 35.894 -21.420 -3.823 1.00 88.69 229 CYS A CA 1
ATOM 1817 C C . CYS A 1 229 ? 36.840 -20.618 -2.933 1.00 88.69 229 CYS A C 1
ATOM 1819 O O . CYS A 1 229 ? 37.930 -20.304 -3.390 1.00 88.69 229 CYS A O 1
ATOM 1821 N N . SER A 1 230 ? 36.419 -20.249 -1.720 1.00 85.88 230 SER A N 1
ATOM 1822 C CA . SER A 1 230 ? 37.163 -19.507 -0.690 1.00 85.88 230 SER A CA 1
ATOM 1823 C C . SER A 1 230 ? 37.771 -18.166 -1.114 1.00 85.88 230 SER A C 1
ATOM 1825 O O . SER A 1 230 ? 38.416 -17.502 -0.313 1.00 85.88 230 SER A O 1
ATOM 1827 N N . GLU A 1 231 ? 37.552 -17.739 -2.356 1.00 86.44 231 GLU A N 1
ATOM 1828 C CA . GLU A 1 231 ? 38.147 -16.530 -2.919 1.00 86.44 231 GLU A CA 1
ATOM 1829 C C . GLU A 1 231 ? 37.099 -15.543 -3.475 1.00 86.44 231 GLU A C 1
ATOM 1831 O O . GLU A 1 231 ? 37.414 -14.382 -3.737 1.00 86.44 231 GLU A O 1
ATOM 1836 N N . GLY A 1 232 ? 35.873 -15.998 -3.750 1.00 85.56 232 GLY A N 1
ATOM 1837 C CA . GLY A 1 232 ? 34.780 -15.153 -4.249 1.00 85.56 232 GLY A CA 1
ATOM 1838 C C . GLY A 1 232 ? 33.887 -14.634 -3.129 1.00 85.56 232 GLY A C 1
ATOM 1839 O O . GLY A 1 232 ? 33.852 -15.222 -2.052 1.00 85.56 232 GLY A O 1
ATOM 1840 N N . THR A 1 233 ? 33.121 -13.580 -3.395 1.00 89.69 233 THR A N 1
ATOM 1841 C CA . THR A 1 233 ? 32.158 -13.006 -2.443 1.00 89.69 233 THR A CA 1
ATOM 1842 C C . THR A 1 233 ? 30.730 -13.364 -2.849 1.00 89.69 233 THR A C 1
ATOM 1844 O O . THR A 1 233 ? 30.386 -13.372 -4.034 1.00 89.69 233 THR A O 1
ATOM 1847 N N . LEU A 1 234 ? 29.886 -13.682 -1.870 1.00 89.38 234 LEU A N 1
ATOM 1848 C CA . LEU A 1 234 ? 28.455 -13.882 -2.062 1.00 89.38 234 LEU A CA 1
ATOM 1849 C C . LEU A 1 234 ? 27.768 -12.536 -2.318 1.00 89.38 234 LEU A C 1
ATOM 1851 O O . LEU A 1 234 ? 27.918 -11.593 -1.544 1.00 89.38 234 LEU A O 1
ATOM 1855 N N . ARG A 1 235 ? 27.029 -12.459 -3.425 1.00 89.12 235 ARG A N 1
ATOM 1856 C CA . ARG A 1 235 ? 26.318 -11.267 -3.895 1.00 89.12 235 ARG A CA 1
ATOM 1857 C C . ARG A 1 235 ? 24.881 -11.604 -4.236 1.00 89.12 235 ARG A C 1
ATOM 1859 O O . ARG A 1 235 ? 24.590 -12.727 -4.655 1.00 89.12 235 ARG A O 1
ATOM 1866 N N . PHE A 1 236 ? 24.012 -10.616 -4.108 1.00 90.12 236 PHE A N 1
ATOM 1867 C CA . PHE A 1 236 ? 22.654 -10.686 -4.616 1.00 90.12 236 PHE A CA 1
ATOM 1868 C C . PHE A 1 236 ? 22.660 -10.712 -6.149 1.00 90.12 236 PHE A C 1
ATOM 1870 O O . PHE A 1 236 ? 23.366 -9.934 -6.791 1.00 90.12 236 PHE A O 1
ATOM 1877 N N . LYS A 1 237 ? 21.883 -11.623 -6.737 1.00 87.75 237 LYS A N 1
ATOM 1878 C CA . LYS A 1 237 ? 21.772 -11.804 -8.184 1.00 87.75 237 LYS A CA 1
ATOM 1879 C C . LYS A 1 237 ? 20.332 -12.032 -8.612 1.00 87.75 237 LYS A C 1
ATOM 1881 O O . LYS A 1 237 ? 19.563 -12.728 -7.943 1.00 87.75 237 LYS A O 1
ATOM 1886 N N . VAL A 1 238 ? 19.993 -11.488 -9.775 1.00 84.88 238 VAL A N 1
ATOM 1887 C CA . VAL A 1 238 ? 18.709 -11.723 -10.436 1.00 84.88 238 VAL A CA 1
ATOM 1888 C C . VAL A 1 238 ? 18.850 -12.904 -11.396 1.00 84.88 238 VAL A C 1
ATOM 1890 O O . VAL A 1 238 ? 19.819 -13.013 -12.152 1.00 84.88 238 VAL A O 1
ATOM 1893 N N . SER A 1 239 ? 17.883 -13.822 -11.379 1.00 81.75 239 SER A N 1
ATOM 1894 C CA . SER A 1 239 ? 17.861 -14.952 -12.307 1.00 81.75 239 SER A CA 1
ATOM 1895 C C . SER A 1 239 ? 17.761 -14.486 -13.762 1.00 81.75 239 SER A C 1
ATOM 1897 O O . SER A 1 239 ? 16.882 -13.710 -14.132 1.00 81.75 239 SER A O 1
ATOM 1899 N N . ARG A 1 240 ? 18.625 -15.035 -14.628 1.00 72.00 240 ARG A N 1
ATOM 1900 C CA . ARG A 1 240 ? 18.586 -14.812 -16.086 1.00 72.00 240 ARG A CA 1
ATOM 1901 C C . ARG A 1 240 ? 17.246 -15.216 -16.708 1.00 72.00 240 ARG A C 1
ATOM 1903 O O . ARG A 1 240 ? 16.867 -14.661 -17.734 1.00 72.00 240 ARG A O 1
ATOM 1910 N N . TYR A 1 241 ? 16.571 -16.206 -16.128 1.00 68.88 241 TYR A N 1
ATOM 1911 C CA . TYR A 1 241 ? 15.320 -16.750 -16.656 1.00 68.88 241 TYR A CA 1
ATOM 1912 C C . TYR A 1 241 ? 14.086 -15.965 -16.190 1.00 68.88 241 TYR A C 1
ATOM 1914 O O . TYR A 1 241 ? 12.967 -16.377 -16.462 1.00 68.88 241 TYR A O 1
ATOM 1922 N N . GLY A 1 242 ? 14.279 -14.828 -15.511 1.00 58.22 242 GLY A N 1
ATOM 1923 C CA . GLY A 1 242 ? 13.204 -13.911 -15.125 1.00 58.22 242 GLY A CA 1
ATOM 1924 C C . GLY A 1 242 ? 12.426 -14.325 -13.876 1.00 58.22 242 GLY A C 1
ATOM 1925 O O . GLY A 1 242 ? 11.694 -13.503 -13.331 1.00 58.22 242 GLY A O 1
ATOM 1926 N N . GLU A 1 243 ? 12.621 -15.550 -13.387 1.00 64.38 243 GLU A N 1
ATOM 1927 C CA . GLU A 1 243 ? 12.005 -16.045 -12.160 1.00 64.38 243 GLU A CA 1
ATOM 1928 C C . GLU A 1 243 ? 13.072 -16.318 -11.099 1.00 64.38 243 GLU A C 1
ATOM 1930 O O . GLU A 1 243 ? 13.989 -17.123 -11.295 1.00 64.38 243 GLU A O 1
ATOM 1935 N N . GLY A 1 244 ? 12.945 -15.613 -9.976 1.00 75.12 244 GLY A N 1
ATOM 1936 C CA . GLY A 1 244 ? 13.726 -15.842 -8.770 1.00 75.12 244 GLY A CA 1
ATOM 1937 C C . GLY A 1 244 ? 14.923 -14.913 -8.584 1.00 75.12 244 GLY A C 1
ATOM 1938 O O . GLY A 1 244 ? 15.527 -14.379 -9.520 1.00 75.12 244 GLY A O 1
ATOM 1939 N N . TYR A 1 245 ? 15.275 -14.762 -7.317 1.00 86.00 245 TYR A N 1
ATOM 1940 C CA . TYR A 1 245 ? 16.434 -14.023 -6.852 1.00 86.00 245 TYR A CA 1
ATOM 1941 C C . TYR A 1 245 ? 17.275 -14.958 -6.003 1.00 86.00 245 TYR A C 1
ATOM 1943 O O . TYR A 1 245 ? 16.745 -15.860 -5.356 1.00 86.00 245 TYR A O 1
ATOM 1951 N N . PHE A 1 246 ? 18.587 -14.786 -6.015 1.00 87.44 246 PHE A N 1
ATOM 1952 C CA . PHE A 1 246 ? 19.456 -15.675 -5.262 1.00 87.44 246 PHE A CA 1
ATOM 1953 C C . PHE A 1 246 ? 20.721 -14.965 -4.815 1.00 87.44 246 PHE A C 1
ATOM 1955 O O . PHE A 1 246 ? 21.169 -13.990 -5.414 1.00 87.44 246 PHE A O 1
ATOM 1962 N N . ILE A 1 247 ? 21.316 -15.491 -3.757 1.00 88.94 247 ILE A N 1
ATOM 1963 C CA . ILE A 1 247 ? 22.631 -15.094 -3.283 1.00 88.94 247 ILE A CA 1
ATOM 1964 C C . ILE A 1 247 ? 23.629 -16.088 -3.868 1.00 88.94 247 ILE A C 1
ATOM 1966 O O . ILE A 1 247 ? 23.545 -17.290 -3.613 1.00 88.94 247 ILE A O 1
ATOM 1970 N N . GLY A 1 248 ? 24.570 -15.609 -4.675 1.00 89.44 248 GLY A N 1
ATOM 1971 C CA . GLY A 1 248 ? 25.532 -16.459 -5.372 1.00 89.44 248 GLY A CA 1
ATOM 1972 C C . GLY A 1 248 ? 26.922 -15.847 -5.459 1.00 89.44 248 GLY A C 1
ATOM 1973 O O . GLY A 1 248 ? 27.108 -14.645 -5.291 1.00 89.44 248 GLY A O 1
ATOM 1974 N N . CYS A 1 249 ? 27.918 -16.683 -5.749 1.00 90.50 249 CYS A N 1
ATOM 1975 C CA . CYS A 1 249 ? 29.306 -16.236 -5.870 1.00 90.50 249 CYS A CA 1
ATOM 1976 C C . CYS A 1 249 ? 29.488 -15.274 -7.057 1.00 90.50 249 CYS A C 1
ATOM 1978 O O . CYS A 1 249 ? 29.037 -15.546 -8.175 1.00 90.50 249 CYS A O 1
ATOM 1980 N N . ASP A 1 250 ? 30.176 -14.158 -6.837 1.00 90.06 250 ASP A N 1
ATOM 1981 C CA . ASP A 1 250 ? 30.503 -13.145 -7.844 1.00 90.06 250 ASP A CA 1
ATOM 1982 C C . ASP A 1 250 ? 31.401 -13.663 -8.983 1.00 90.06 250 ASP A C 1
ATOM 1984 O O . ASP A 1 250 ? 31.241 -13.233 -10.124 1.00 90.06 250 ASP A O 1
ATOM 1988 N N . ARG A 1 251 ? 32.246 -14.670 -8.731 1.00 87.44 251 ARG A N 1
ATOM 1989 C CA . ARG A 1 251 ? 33.187 -15.270 -9.703 1.00 87.44 251 ARG A CA 1
ATOM 1990 C C . ARG A 1 251 ? 32.560 -16.167 -10.778 1.00 87.44 251 ARG A C 1
ATOM 1992 O O . ARG A 1 251 ? 33.255 -16.980 -11.395 1.00 87.44 251 ARG A O 1
ATOM 1999 N N . HIS A 1 252 ? 31.263 -16.056 -11.035 1.00 82.44 252 HIS A N 1
ATOM 2000 C CA . HIS A 1 252 ? 30.631 -16.738 -12.166 1.00 82.44 252 HIS A CA 1
ATOM 2001 C C . HIS A 1 252 ? 31.283 -16.291 -13.495 1.00 82.44 252 HIS A C 1
ATOM 2003 O O . HIS A 1 252 ? 31.503 -15.093 -13.672 1.00 82.44 252 HIS A O 1
ATOM 2009 N N . PRO A 1 253 ? 31.598 -17.194 -14.449 1.00 83.81 253 PRO A N 1
ATOM 2010 C CA . PRO A 1 253 ? 31.228 -18.614 -14.523 1.00 83.81 253 PRO A CA 1
ATOM 2011 C C . PRO A 1 253 ? 32.194 -19.604 -13.850 1.00 83.81 253 PRO A C 1
ATOM 2013 O O . PRO A 1 253 ? 31.906 -20.799 -13.853 1.00 83.81 253 PRO A O 1
ATOM 2016 N N . LYS A 1 254 ? 33.316 -19.145 -13.275 1.00 88.25 254 LYS A N 1
ATOM 2017 C CA . LYS A 1 254 ? 34.334 -20.012 -12.645 1.00 88.25 254 LYS A CA 1
ATOM 2018 C C . LYS A 1 254 ? 33.820 -20.701 -11.378 1.00 88.25 254 LYS A C 1
ATOM 2020 O O . LYS A 1 254 ? 34.188 -21.837 -11.112 1.00 88.25 254 LYS A O 1
ATOM 2025 N N . CYS A 1 255 ? 32.949 -20.029 -10.627 1.00 88.12 255 CYS A N 1
ATOM 2026 C CA . CYS A 1 255 ? 32.222 -20.600 -9.496 1.00 88.12 255 CYS A CA 1
ATOM 2027 C C . CYS A 1 255 ? 30.711 -20.472 -9.741 1.00 88.12 255 CYS A C 1
ATOM 2029 O O . CYS A 1 255 ? 30.225 -19.391 -10.079 1.00 88.12 255 CYS A O 1
ATOM 2031 N N . LYS A 1 256 ? 29.968 -21.576 -9.599 1.00 86.88 256 LYS A N 1
ATOM 2032 C CA . LYS A 1 256 ? 28.502 -21.635 -9.783 1.00 86.88 256 LYS A CA 1
ATOM 2033 C C . LYS A 1 256 ? 27.739 -21.810 -8.466 1.00 86.88 256 LYS A C 1
ATOM 2035 O O . LYS A 1 256 ? 26.574 -22.182 -8.485 1.00 86.88 256 LYS A O 1
ATOM 2040 N N . TYR A 1 257 ? 28.402 -21.573 -7.339 1.00 87.44 257 TYR A N 1
ATOM 2041 C CA . TYR A 1 257 ? 27.802 -21.730 -6.022 1.00 87.44 257 TYR A CA 1
ATOM 2042 C C . TYR A 1 257 ? 26.655 -20.735 -5.797 1.00 87.44 257 TYR A C 1
ATOM 2044 O O . TYR A 1 257 ? 26.805 -19.534 -6.055 1.00 87.44 257 TYR A O 1
ATOM 2052 N N . ILE A 1 258 ? 25.537 -21.257 -5.294 1.00 86.81 258 ILE A N 1
ATOM 2053 C CA . ILE A 1 258 ? 24.341 -20.523 -4.875 1.00 86.81 258 ILE A CA 1
ATOM 2054 C C . ILE A 1 258 ? 24.152 -20.837 -3.393 1.00 86.81 258 ILE A C 1
ATOM 2056 O O . ILE A 1 258 ? 24.050 -22.003 -3.025 1.00 86.81 258 ILE A O 1
ATOM 2060 N N . ALA A 1 259 ? 24.160 -19.804 -2.556 1.00 83.50 259 ALA A N 1
ATOM 2061 C CA . ALA A 1 259 ? 24.036 -19.935 -1.109 1.00 83.50 259 ALA A CA 1
ATOM 2062 C C . ALA A 1 259 ? 22.574 -20.068 -0.672 1.00 83.50 259 ALA A C 1
ATOM 2064 O O . ALA A 1 259 ? 22.252 -20.905 0.162 1.00 83.50 259 ALA A O 1
ATOM 2065 N N . ARG A 1 260 ? 21.698 -19.234 -1.242 1.00 82.25 260 ARG A N 1
ATOM 2066 C CA . ARG A 1 260 ? 20.268 -19.181 -0.924 1.00 82.25 260 ARG A CA 1
ATOM 2067 C C . ARG A 1 260 ? 19.495 -18.684 -2.134 1.00 82.25 260 ARG A C 1
ATOM 2069 O O . ARG A 1 260 ? 19.953 -17.762 -2.810 1.00 82.25 260 ARG A O 1
ATOM 2076 N N . THR A 1 261 ? 18.324 -19.254 -2.369 1.00 80.25 261 THR A N 1
ATOM 2077 C CA . THR A 1 261 ? 17.321 -18.685 -3.272 1.00 80.25 261 THR A CA 1
ATOM 2078 C C . THR A 1 261 ? 16.286 -17.963 -2.425 1.00 80.25 261 THR A C 1
ATOM 2080 O O . THR A 1 261 ? 15.848 -18.491 -1.412 1.00 80.25 261 THR A O 1
ATOM 2083 N N . LEU A 1 262 ? 15.948 -16.740 -2.812 1.00 72.25 262 LEU A N 1
ATOM 2084 C CA . LEU A 1 262 ? 14.981 -15.894 -2.129 1.00 72.25 262 LEU A CA 1
ATOM 2085 C C . LEU A 1 262 ? 13.634 -16.120 -2.826 1.00 72.25 262 LEU A C 1
ATOM 2087 O O . LEU A 1 262 ? 13.392 -15.582 -3.912 1.00 72.25 262 LEU A O 1
ATOM 2091 N N . SER A 1 263 ? 12.820 -16.994 -2.238 1.00 59.97 263 SER A N 1
ATOM 2092 C CA . SER A 1 263 ? 11.446 -17.308 -2.652 1.00 59.97 263 SER A CA 1
ATOM 2093 C C . SER A 1 263 ? 10.475 -17.128 -1.479 1.00 59.97 263 SER A C 1
ATOM 2095 O O . SER A 1 263 ? 10.905 -17.017 -0.336 1.00 59.97 263 SER A O 1
ATOM 2097 N N . ASP A 1 264 ? 9.177 -17.084 -1.785 1.00 53.03 264 ASP A N 1
ATOM 2098 C CA . ASP A 1 264 ? 8.042 -16.540 -1.006 1.00 53.03 264 ASP A CA 1
ATOM 2099 C C . ASP A 1 264 ? 7.783 -17.083 0.424 1.00 53.03 264 ASP A C 1
ATOM 2101 O O . ASP A 1 264 ? 6.782 -16.724 1.052 1.00 53.03 264 ASP A O 1
ATOM 2105 N N . GLU A 1 265 ? 8.661 -17.925 0.968 1.00 47.41 265 GLU A N 1
ATOM 2106 C CA . GLU A 1 265 ? 8.485 -18.604 2.261 1.00 47.41 265 GLU A CA 1
ATOM 2107 C C . GLU A 1 265 ? 9.277 -17.978 3.418 1.00 47.41 265 GLU A C 1
ATOM 2109 O O . GLU A 1 265 ? 9.075 -18.354 4.566 1.00 47.41 265 GLU A O 1
ATOM 2114 N N . ASP A 1 266 ? 10.127 -16.985 3.152 1.00 47.69 266 ASP A N 1
ATOM 2115 C CA . ASP A 1 266 ? 11.048 -16.461 4.169 1.00 47.69 266 ASP A CA 1
ATOM 2116 C C . ASP A 1 266 ? 10.479 -15.334 5.059 1.00 47.69 266 ASP A C 1
ATOM 2118 O O . ASP A 1 266 ? 11.142 -14.923 6.010 1.00 47.69 266 ASP A O 1
ATOM 2122 N N . ASP A 1 267 ? 9.261 -14.841 4.802 1.00 43.53 267 ASP A N 1
ATOM 2123 C CA . ASP A 1 267 ? 8.663 -13.750 5.586 1.00 43.53 267 ASP A CA 1
ATOM 2124 C C . ASP A 1 267 ? 7.526 -14.230 6.515 1.00 43.53 267 ASP A C 1
ATOM 2126 O O . ASP A 1 267 ? 6.344 -14.243 6.158 1.00 43.53 267 ASP A O 1
ATOM 2130 N N . GLU A 1 268 ? 7.969 -14.519 7.743 1.00 40.84 268 GLU A N 1
ATOM 2131 C CA . GLU A 1 268 ? 7.298 -14.467 9.054 1.00 40.84 268 GLU A CA 1
ATOM 2132 C C . GLU A 1 268 ? 6.457 -15.659 9.568 1.00 40.84 268 GLU A C 1
ATOM 2134 O O . GLU A 1 268 ? 5.275 -15.808 9.264 1.00 40.84 268 GLU A O 1
ATOM 2139 N N . ASN A 1 269 ? 7.094 -16.324 10.549 1.00 33.31 269 ASN A N 1
ATOM 2140 C CA . ASN A 1 269 ? 6.598 -17.058 11.723 1.00 33.31 269 ASN A CA 1
ATOM 2141 C C . ASN A 1 269 ? 6.065 -18.485 11.541 1.00 33.31 269 ASN A C 1
ATOM 2143 O O . ASN A 1 269 ? 4.895 -18.687 11.256 1.00 33.31 269 ASN A O 1
ATOM 2147 N N . GLU A 1 270 ? 6.889 -19.463 11.924 1.00 28.16 270 GLU A N 1
ATOM 2148 C CA . GLU A 1 270 ? 6.706 -20.229 13.166 1.00 28.16 270 GLU A CA 1
ATOM 2149 C C . GLU A 1 270 ? 7.956 -21.080 13.427 1.00 28.16 270 GLU A C 1
ATOM 2151 O O . GLU A 1 270 ? 8.703 -21.413 12.513 1.00 28.16 270 GLU A O 1
ATOM 2156 N N . THR A 1 271 ? 8.207 -21.397 14.695 1.00 35.97 271 THR A N 1
ATOM 2157 C CA . THR A 1 271 ? 9.029 -22.526 15.144 1.00 35.97 271 THR A CA 1
ATOM 2158 C C . THR A 1 271 ? 8.882 -23.728 14.210 1.00 35.97 271 THR A C 1
ATOM 2160 O O . THR A 1 271 ? 7.961 -24.525 14.348 1.00 35.97 271 THR A O 1
ATOM 2163 N N . SER A 1 272 ? 9.811 -23.884 13.279 1.00 30.45 272 SER A N 1
ATOM 2164 C CA . SER A 1 272 ? 10.013 -25.128 12.559 1.00 30.45 272 SER A CA 1
ATOM 2165 C C . SER A 1 272 ? 11.477 -25.475 12.710 1.00 30.45 272 SER A C 1
ATOM 2167 O O . SER A 1 272 ? 12.357 -24.831 12.138 1.00 30.45 272 SER A O 1
ATOM 2169 N N . GLU A 1 273 ? 11.683 -26.434 13.603 1.00 30.95 273 GLU A N 1
ATOM 2170 C CA . GLU A 1 273 ? 12.803 -27.355 13.679 1.00 30.95 273 GLU A CA 1
ATOM 2171 C C . GLU A 1 273 ? 13.707 -27.308 12.451 1.00 30.95 273 GLU A C 1
ATOM 2173 O O . GLU A 1 273 ? 13.246 -27.431 11.316 1.00 30.95 273 GLU A O 1
ATOM 2178 N N . GLU A 1 274 ? 14.999 -27.145 12.729 1.00 30.86 274 GLU A N 1
ATOM 2179 C CA . GLU A 1 274 ? 16.121 -27.469 11.860 1.00 30.86 274 GLU A CA 1
ATOM 2180 C C . GLU A 1 274 ? 15.715 -28.381 10.694 1.00 30.86 274 GLU A C 1
ATOM 2182 O O . GLU A 1 274 ? 15.699 -29.603 10.823 1.00 30.86 274 GLU A O 1
ATOM 2187 N N . THR A 1 275 ? 15.423 -27.817 9.521 1.00 29.75 275 THR A N 1
ATOM 2188 C CA . THR A 1 275 ? 15.494 -28.603 8.292 1.00 29.75 275 THR A CA 1
ATOM 2189 C C . THR A 1 275 ? 16.942 -29.065 8.180 1.00 29.75 275 THR A C 1
ATOM 2191 O O . THR A 1 275 ? 17.826 -28.210 8.012 1.00 29.75 275 THR A O 1
ATOM 2194 N N . PRO A 1 276 ? 17.258 -30.370 8.288 1.00 38.84 276 PRO A N 1
ATOM 2195 C CA . PRO A 1 276 ? 18.632 -30.780 8.162 1.00 38.84 276 PRO A CA 1
ATOM 2196 C C . PRO A 1 276 ? 19.005 -30.607 6.696 1.00 38.84 276 PRO A C 1
ATOM 2198 O O . PRO A 1 276 ? 18.428 -31.218 5.794 1.00 38.84 276 PRO A O 1
ATOM 2201 N N . LYS A 1 277 ? 19.995 -29.737 6.496 1.00 41.41 277 LYS A N 1
ATOM 2202 C CA . LYS A 1 277 ? 21.159 -29.937 5.628 1.00 41.41 277 LYS A CA 1
ATOM 2203 C C . LYS A 1 277 ? 21.179 -31.342 5.021 1.00 41.41 277 LYS A C 1
ATOM 2205 O O . LYS A 1 277 ? 21.043 -32.315 5.759 1.00 41.41 277 LYS A O 1
ATOM 2210 N N . SER A 1 278 ? 21.414 -31.427 3.709 1.00 47.81 278 SER A N 1
ATOM 2211 C CA . SER A 1 278 ? 21.804 -32.650 2.991 1.00 47.81 278 SER A CA 1
ATOM 2212 C C . SER A 1 278 ? 22.365 -33.714 3.938 1.00 47.81 278 SER A C 1
ATOM 2214 O O . SER A 1 278 ? 23.446 -33.516 4.494 1.00 47.81 278 SER A O 1
ATOM 2216 N N . PHE A 1 279 ? 21.609 -34.784 4.182 1.00 55.19 279 PHE A N 1
ATOM 2217 C CA . PHE A 1 279 ? 21.980 -35.781 5.177 1.00 55.19 279 PHE A CA 1
ATOM 2218 C C . PHE A 1 279 ? 23.350 -36.380 4.834 1.00 55.19 279 PHE A C 1
ATOM 2220 O O . PHE A 1 279 ? 23.495 -37.095 3.837 1.00 55.19 279 PHE A O 1
ATOM 2227 N N . GLU A 1 280 ? 24.369 -36.065 5.637 1.00 67.44 280 GLU A N 1
ATOM 2228 C CA . GLU A 1 280 ? 25.690 -36.665 5.484 1.00 67.44 280 GLU A CA 1
ATOM 2229 C C . GLU A 1 280 ? 25.607 -38.159 5.846 1.00 67.44 280 GLU A C 1
ATOM 2231 O O . GLU A 1 280 ? 25.041 -38.505 6.887 1.00 67.44 280 GLU A O 1
ATOM 2236 N N . PRO A 1 281 ? 26.138 -39.074 5.009 1.00 74.38 281 PRO A N 1
ATOM 2237 C CA . PRO A 1 281 ? 26.087 -40.505 5.282 1.00 74.38 281 PRO A CA 1
ATOM 2238 C C . PRO A 1 281 ? 26.688 -40.850 6.650 1.00 74.38 281 PRO A C 1
ATOM 2240 O O . PRO A 1 281 ? 27.894 -40.711 6.860 1.00 74.38 281 PRO A O 1
ATOM 2243 N N . ARG A 1 282 ? 25.867 -41.350 7.579 1.00 76.50 282 ARG A N 1
ATOM 2244 C CA . ARG A 1 282 ? 26.321 -41.730 8.923 1.00 76.50 282 ARG A CA 1
ATOM 2245 C C . ARG A 1 282 ? 26.759 -43.192 8.934 1.00 76.50 282 ARG A C 1
ATOM 2247 O O . ARG A 1 282 ? 25.984 -44.076 8.571 1.00 76.50 282 ARG A O 1
ATOM 2254 N N . LEU A 1 283 ? 27.992 -43.461 9.363 1.00 81.06 283 LEU A N 1
ATOM 2255 C CA . LEU A 1 283 ? 28.482 -44.826 9.578 1.00 81.06 283 LEU A CA 1
ATOM 2256 C C . LEU A 1 283 ? 27.805 -45.410 10.829 1.00 81.06 283 LEU A C 1
ATOM 2258 O O . LEU A 1 283 ? 27.978 -44.876 11.922 1.00 81.06 283 LEU A O 1
ATOM 2262 N N . LEU A 1 284 ? 27.024 -46.481 10.664 1.00 77.56 284 LEU A N 1
ATOM 2263 C CA . LEU A 1 284 ? 26.332 -47.158 11.770 1.00 77.56 284 LEU A CA 1
ATOM 2264 C C . LEU A 1 284 ? 27.209 -48.214 12.445 1.00 77.56 284 LEU A C 1
ATOM 2266 O O . LEU A 1 284 ? 27.037 -48.492 13.626 1.00 77.56 284 LEU A O 1
ATOM 2270 N N . GLY A 1 285 ? 28.154 -48.795 11.707 1.00 75.38 285 GLY A N 1
ATOM 2271 C CA . GLY A 1 285 ? 29.056 -49.810 12.231 1.00 75.38 285 GLY A CA 1
ATOM 2272 C C . GLY A 1 285 ? 29.584 -50.727 11.141 1.00 75.38 285 GLY A C 1
ATOM 2273 O O . GLY A 1 285 ? 29.495 -50.428 9.946 1.00 75.38 285 GLY A O 1
ATOM 2274 N N . VAL A 1 286 ? 30.139 -51.851 11.576 1.00 77.69 286 VAL A N 1
ATOM 2275 C CA . VAL A 1 286 ? 30.722 -52.877 10.716 1.00 77.69 286 VAL A CA 1
ATOM 2276 C C . VAL A 1 286 ? 30.014 -54.196 10.998 1.00 77.69 286 VAL A C 1
ATOM 2278 O O . VAL A 1 286 ? 29.739 -54.518 12.154 1.00 77.69 286 VAL A O 1
ATOM 2281 N N . LYS A 1 287 ? 29.666 -54.944 9.949 1.00 74.94 287 LYS A N 1
ATOM 2282 C CA . LYS A 1 287 ? 28.983 -56.228 10.117 1.00 74.94 287 LYS A CA 1
ATOM 2283 C C . LYS A 1 287 ? 29.949 -57.273 10.719 1.00 74.94 287 LYS A C 1
ATOM 2285 O O . LYS A 1 287 ? 31.014 -57.466 10.131 1.00 74.94 287 LYS A O 1
ATOM 2290 N N . PRO A 1 288 ? 29.577 -57.995 11.800 1.00 64.75 288 PRO A N 1
ATOM 2291 C CA . PRO A 1 288 ? 30.469 -58.940 12.489 1.00 64.75 288 PRO A CA 1
ATOM 2292 C C . PRO A 1 288 ? 31.022 -60.063 11.600 1.00 64.75 288 PRO A C 1
ATOM 2294 O O . PRO A 1 288 ? 32.133 -60.529 11.824 1.00 64.75 288 PRO A O 1
ATOM 2297 N N . ASP A 1 289 ? 30.264 -60.472 10.578 1.00 68.69 289 ASP A N 1
ATOM 2298 C CA . ASP A 1 289 ? 30.606 -61.634 9.747 1.00 68.69 289 ASP A CA 1
ATOM 2299 C C . ASP A 1 289 ? 31.405 -61.292 8.479 1.00 68.69 289 ASP A C 1
ATOM 2301 O O . ASP A 1 289 ? 32.006 -62.181 7.880 1.00 68.69 289 ASP A O 1
ATOM 2305 N N . THR A 1 290 ? 31.364 -60.039 8.006 1.00 65.25 290 THR A N 1
ATOM 2306 C CA . THR A 1 290 ? 31.914 -59.664 6.684 1.00 65.25 290 THR A CA 1
ATOM 2307 C C . THR A 1 290 ? 32.847 -58.455 6.692 1.00 65.25 290 THR A C 1
ATOM 2309 O O . THR A 1 290 ? 33.370 -58.113 5.637 1.00 65.25 290 THR A O 1
ATOM 2312 N N . ASP A 1 291 ? 33.072 -57.814 7.844 1.00 71.00 291 ASP A N 1
ATOM 2313 C CA . ASP A 1 291 ? 33.891 -56.594 7.996 1.00 71.00 291 ASP A CA 1
ATOM 2314 C C . ASP A 1 291 ? 33.462 -55.431 7.061 1.00 71.00 291 ASP A C 1
ATOM 2316 O O . ASP A 1 291 ? 34.191 -54.474 6.796 1.00 71.00 291 ASP A O 1
ATOM 2320 N N . GLU A 1 292 ? 32.229 -55.489 6.541 1.00 77.56 292 GLU A N 1
ATOM 2321 C CA . GLU A 1 292 ? 31.675 -54.483 5.637 1.00 77.56 292 GLU A CA 1
ATOM 2322 C C . GLU A 1 292 ? 31.048 -53.329 6.429 1.00 77.56 292 GLU A C 1
ATOM 2324 O O . GLU A 1 292 ? 30.204 -53.531 7.309 1.00 77.56 292 GLU A O 1
ATOM 2329 N N . LYS A 1 293 ? 31.435 -52.097 6.078 1.00 79.50 293 LYS A N 1
ATOM 2330 C CA . LYS A 1 293 ? 30.877 -50.864 6.650 1.00 79.50 293 LYS A CA 1
ATOM 2331 C C . LYS A 1 293 ? 29.411 -50.689 6.259 1.00 79.50 293 LYS A C 1
ATOM 2333 O O . LYS A 1 293 ? 29.061 -50.793 5.082 1.00 79.50 293 LYS A O 1
ATOM 2338 N N . VAL A 1 294 ? 28.575 -50.351 7.233 1.00 80.38 294 VAL A N 1
ATOM 2339 C CA . VAL A 1 294 ? 27.142 -50.104 7.053 1.00 80.38 294 VAL A CA 1
ATOM 2340 C C . VAL A 1 294 ? 26.858 -48.612 7.208 1.00 80.38 294 VAL A C 1
ATOM 2342 O O . VAL A 1 294 ? 27.150 -48.021 8.248 1.00 80.38 294 VAL A O 1
ATOM 2345 N N . PHE A 1 295 ? 26.278 -47.999 6.177 1.00 80.62 295 PHE A N 1
ATOM 2346 C CA . PHE A 1 295 ? 25.962 -46.571 6.134 1.00 80.62 295 PHE A CA 1
ATOM 2347 C C . PHE A 1 295 ? 24.454 -46.337 6.178 1.00 80.62 295 PHE A C 1
ATOM 2349 O O . PHE A 1 295 ? 23.701 -46.995 5.461 1.00 80.62 295 PHE A O 1
ATOM 2356 N N . LEU A 1 296 ? 24.028 -45.345 6.956 1.00 79.75 296 LEU A N 1
ATOM 2357 C CA . LEU A 1 296 ? 22.714 -44.722 6.846 1.00 79.75 296 LEU A CA 1
ATOM 2358 C C . LEU A 1 296 ? 22.806 -43.591 5.818 1.00 79.75 296 LEU A C 1
ATOM 2360 O O . LEU A 1 296 ? 23.712 -42.762 5.901 1.00 79.75 296 LEU A O 1
ATOM 2364 N N . LYS A 1 297 ? 21.896 -43.563 4.843 1.00 78.75 297 LYS A N 1
ATOM 2365 C CA . LYS A 1 297 ? 21.829 -42.544 3.784 1.00 78.75 297 LYS A CA 1
ATOM 2366 C C . LYS A 1 297 ? 20.382 -42.098 3.560 1.00 78.75 297 LYS A C 1
ATOM 2368 O O . LYS A 1 297 ? 19.445 -42.813 3.910 1.00 78.75 297 LYS A O 1
ATOM 2373 N N . GLN A 1 298 ? 20.205 -40.931 2.943 1.00 79.69 298 GLN A N 1
ATOM 2374 C CA . GLN A 1 298 ? 18.899 -40.409 2.536 1.00 79.69 298 GLN A CA 1
ATOM 2375 C C . GLN A 1 298 ? 18.767 -40.463 1.010 1.00 79.69 298 GLN A C 1
ATOM 2377 O O . GLN A 1 298 ? 19.642 -39.990 0.285 1.00 79.69 298 GLN A O 1
ATOM 2382 N N . GLY A 1 299 ? 17.690 -41.078 0.520 1.00 70.69 299 GLY A N 1
ATOM 2383 C CA . GLY A 1 299 ? 17.356 -41.168 -0.901 1.00 70.69 299 GLY A CA 1
ATOM 2384 C C . GLY A 1 299 ? 16.009 -40.510 -1.220 1.00 70.69 299 GLY A C 1
ATOM 2385 O O . GLY A 1 299 ? 15.320 -40.051 -0.310 1.00 70.69 299 GLY A O 1
ATOM 2386 N N . PRO A 1 300 ? 15.585 -40.504 -2.498 1.00 58.84 300 PRO A N 1
ATOM 2387 C CA . PRO A 1 300 ? 14.330 -39.875 -2.931 1.00 58.84 300 PRO A CA 1
ATOM 2388 C C . PRO A 1 300 ? 13.067 -40.500 -2.310 1.00 58.84 300 PRO A C 1
ATOM 2390 O O . PRO A 1 300 ? 12.013 -39.878 -2.328 1.00 58.84 300 PRO A O 1
ATOM 2393 N N . TYR A 1 301 ? 13.177 -41.708 -1.747 1.00 66.25 301 TYR A N 1
ATOM 2394 C CA . TYR A 1 301 ? 12.080 -42.448 -1.110 1.00 66.25 301 TYR A CA 1
ATOM 2395 C C . TYR A 1 301 ? 12.227 -42.558 0.421 1.00 66.25 301 TYR A C 1
ATOM 2397 O O . TYR A 1 301 ? 11.543 -43.363 1.044 1.00 66.25 301 TYR A O 1
ATOM 2405 N N . GLY A 1 302 ? 13.130 -41.779 1.032 1.00 73.12 302 GLY A N 1
ATOM 2406 C CA . GLY A 1 302 ? 13.381 -41.781 2.479 1.00 73.12 302 GLY A CA 1
ATOM 2407 C C . GLY A 1 302 ? 14.740 -42.364 2.883 1.00 73.12 302 GLY A C 1
ATOM 2408 O O . GLY A 1 302 ? 15.650 -42.519 2.061 1.00 73.12 302 GLY A O 1
ATOM 2409 N N . TYR A 1 303 ? 14.898 -42.646 4.179 1.00 79.69 303 TYR A N 1
ATOM 2410 C CA . TYR A 1 303 ? 16.136 -43.182 4.750 1.00 79.69 303 TYR A CA 1
ATOM 2411 C C . TYR A 1 303 ? 16.330 -44.662 4.401 1.00 79.69 303 TYR A C 1
ATOM 2413 O O . TYR A 1 303 ? 15.416 -45.480 4.535 1.00 79.69 303 TYR A O 1
ATOM 2421 N N . TYR A 1 304 ? 17.546 -45.016 3.992 1.00 79.88 304 TYR A N 1
ATOM 2422 C CA . TYR A 1 304 ? 17.920 -46.387 3.661 1.00 79.88 304 TYR A CA 1
ATOM 2423 C C . TYR A 1 304 ? 19.296 -46.739 4.221 1.00 79.88 304 TYR A C 1
ATOM 2425 O O . TYR A 1 304 ? 20.163 -45.881 4.410 1.00 79.88 304 TYR A O 1
ATOM 2433 N N . ILE A 1 305 ? 19.497 -48.030 4.468 1.00 82.06 305 ILE A N 1
ATOM 2434 C CA . ILE A 1 305 ? 20.772 -48.590 4.899 1.00 82.06 305 ILE A CA 1
ATOM 2435 C C . ILE A 1 305 ? 21.474 -49.206 3.691 1.00 82.06 305 ILE A C 1
ATOM 2437 O O . ILE A 1 305 ? 20.859 -49.915 2.891 1.00 82.06 305 ILE A O 1
ATOM 2441 N N . GLN A 1 306 ? 22.769 -48.936 3.557 1.00 80.88 306 GLN A N 1
ATOM 2442 C CA . GLN A 1 306 ? 23.621 -49.476 2.506 1.00 80.88 306 GLN A CA 1
ATOM 2443 C C . GLN A 1 306 ? 24.823 -50.193 3.114 1.00 80.88 306 GLN A C 1
ATOM 2445 O O . GLN A 1 306 ? 25.526 -49.634 3.956 1.00 80.88 306 GLN A O 1
ATOM 2450 N N . VAL A 1 307 ? 25.089 -51.407 2.635 1.00 80.62 307 VAL A N 1
ATOM 2451 C CA . VAL A 1 307 ? 26.298 -52.159 2.989 1.00 80.62 307 VAL A CA 1
ATOM 2452 C C . VAL A 1 307 ? 27.378 -51.899 1.932 1.00 80.62 307 VAL A C 1
ATOM 2454 O O . VAL A 1 307 ? 27.143 -52.109 0.739 1.00 80.62 307 VAL A O 1
ATOM 2457 N N . GLY A 1 308 ? 28.548 -51.425 2.367 1.00 73.00 308 GLY A N 1
ATOM 2458 C CA . GLY A 1 308 ? 29.706 -51.117 1.523 1.00 73.00 308 GLY A CA 1
ATOM 2459 C C . GLY A 1 308 ? 29.735 -49.696 0.931 1.00 73.00 308 GLY A C 1
ATOM 2460 O O . GLY A 1 308 ? 28.726 -48.991 0.848 1.00 73.00 308 GLY A O 1
ATOM 2461 N N . GLU A 1 309 ? 30.927 -49.266 0.508 1.00 71.62 309 GLU A N 1
ATOM 2462 C CA . GLU A 1 309 ? 31.191 -47.948 -0.099 1.00 71.62 309 GLU A CA 1
ATOM 2463 C C . GLU A 1 309 ? 30.767 -47.878 -1.581 1.00 71.62 309 GLU A C 1
ATOM 2465 O O . GLU A 1 309 ? 30.705 -48.897 -2.276 1.00 71.62 309 GLU A O 1
ATOM 2470 N N . ASP A 1 310 ? 30.490 -46.666 -2.081 1.00 67.69 310 ASP A N 1
ATOM 2471 C CA . ASP A 1 310 ? 30.115 -46.396 -3.481 1.00 67.69 310 ASP A CA 1
ATOM 2472 C C . ASP A 1 310 ? 31.259 -46.687 -4.456 1.00 67.69 310 ASP A C 1
ATOM 2474 O O . ASP A 1 310 ? 32.156 -45.876 -4.664 1.00 67.69 310 ASP A O 1
ATOM 2478 N N . ARG A 1 311 ? 31.206 -47.868 -5.091 1.00 63.31 311 ARG A N 1
ATOM 2479 C CA . ARG A 1 311 ? 32.109 -48.272 -6.178 1.00 63.31 311 ARG A CA 1
ATOM 2480 C C . ARG A 1 311 ? 31.361 -48.267 -7.510 1.00 63.31 311 ARG A C 1
ATOM 2482 O O . ARG A 1 311 ? 30.312 -48.897 -7.647 1.00 63.31 311 ARG A O 1
ATOM 2489 N N . LYS A 1 312 ? 31.909 -47.569 -8.513 1.00 41.19 312 LYS A N 1
ATOM 2490 C CA . LYS A 1 312 ? 31.360 -47.545 -9.880 1.00 41.19 312 LYS A CA 1
ATOM 2491 C C . LYS A 1 312 ? 31.288 -48.976 -10.433 1.00 41.19 312 LYS A C 1
ATOM 2493 O O . LYS A 1 312 ? 32.322 -49.615 -10.586 1.00 41.19 312 LYS A O 1
ATOM 2498 N N . GLY A 1 313 ? 30.078 -49.450 -10.743 1.00 51.12 313 GLY A N 1
ATOM 2499 C CA . GLY A 1 313 ? 29.839 -50.736 -11.415 1.00 51.12 313 GLY A CA 1
ATOM 2500 C C . GLY A 1 313 ? 29.372 -51.904 -10.535 1.00 51.12 313 GLY A C 1
ATOM 2501 O O . GLY A 1 313 ? 29.203 -52.995 -11.068 1.00 51.12 313 GLY A O 1
ATOM 2502 N N . ALA A 1 314 ? 29.130 -51.711 -9.232 1.00 51.34 314 ALA A N 1
ATOM 2503 C CA . ALA A 1 314 ? 28.620 -52.764 -8.343 1.00 51.34 314 ALA A CA 1
ATOM 2504 C C . ALA A 1 314 ? 27.202 -52.453 -7.827 1.00 51.34 314 ALA A C 1
ATOM 2506 O O . ALA A 1 314 ? 26.945 -51.356 -7.330 1.00 51.34 314 ALA A O 1
ATOM 2507 N N . SER A 1 315 ? 26.283 -53.425 -7.900 1.00 50.78 315 SER A N 1
ATOM 2508 C CA . SER A 1 315 ? 24.970 -53.328 -7.248 1.00 50.78 315 SER A CA 1
ATOM 2509 C C . SER A 1 315 ? 25.127 -53.588 -5.750 1.00 50.78 315 SER A C 1
ATOM 2511 O O . SER A 1 315 ? 25.351 -54.723 -5.326 1.00 50.78 315 SER A O 1
ATOM 2513 N N . GLN A 1 316 ? 25.035 -52.543 -4.937 1.00 67.06 316 GLN A N 1
ATOM 2514 C CA . GLN A 1 316 ? 25.124 -52.683 -3.485 1.00 67.06 316 GLN A CA 1
ATOM 2515 C C . GLN A 1 316 ? 23.789 -53.135 -2.909 1.00 67.06 316 GLN A C 1
ATOM 2517 O O . GLN A 1 316 ? 22.726 -52.731 -3.386 1.00 67.06 316 GLN A O 1
ATOM 2522 N N . LYS A 1 317 ? 23.846 -53.918 -1.832 1.00 71.12 317 LYS A N 1
ATOM 2523 C CA . LYS A 1 317 ? 22.652 -54.283 -1.070 1.00 71.12 317 LYS A CA 1
ATOM 2524 C C . LYS A 1 317 ? 22.160 -53.056 -0.302 1.00 71.12 317 LYS A C 1
ATOM 2526 O O . LYS A 1 317 ? 22.904 -52.474 0.491 1.00 71.12 317 LYS A O 1
ATOM 2531 N N . ARG A 1 318 ? 20.916 -52.662 -0.574 1.00 77.06 318 ARG A 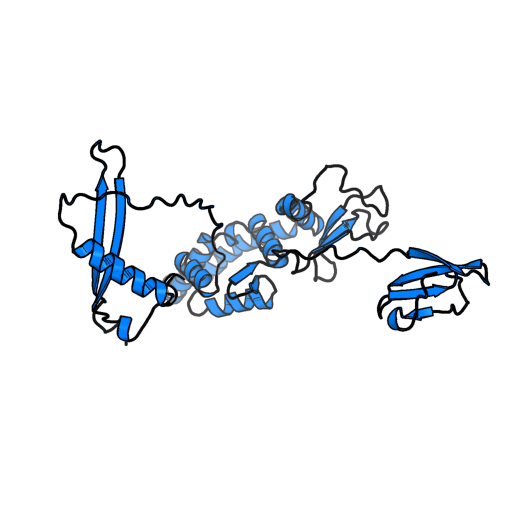N 1
ATOM 2532 C CA . ARG A 1 318 ? 20.217 -51.536 0.053 1.00 77.06 318 ARG A CA 1
ATOM 2533 C C . ARG A 1 318 ? 18.911 -52.049 0.640 1.00 77.06 318 ARG A C 1
ATOM 2535 O O . ARG A 1 318 ? 18.253 -52.859 -0.007 1.00 77.06 318 ARG A O 1
ATOM 2542 N N . ALA A 1 319 ? 18.552 -51.574 1.823 1.00 75.00 319 ALA A N 1
ATOM 2543 C CA . ALA A 1 319 ? 17.264 -51.861 2.444 1.00 75.00 319 ALA A CA 1
ATOM 2544 C C . ALA A 1 319 ? 16.652 -50.558 2.981 1.00 75.00 319 ALA A C 1
ATOM 2546 O O . ALA A 1 319 ? 17.383 -49.753 3.573 1.00 75.00 319 ALA A O 1
ATOM 2547 N N . PRO A 1 320 ? 15.348 -50.311 2.766 1.00 74.38 320 PRO A N 1
ATOM 2548 C CA . PRO A 1 320 ? 14.659 -49.195 3.403 1.00 74.38 320 PRO A CA 1
ATOM 2549 C C . PRO A 1 320 ? 14.613 -49.421 4.916 1.00 74.38 320 PRO A C 1
ATOM 2551 O O . PRO A 1 320 ? 14.505 -50.557 5.374 1.00 74.38 320 PRO A O 1
ATOM 2554 N N . ILE A 1 321 ? 14.678 -48.348 5.708 1.00 71.19 321 ILE A N 1
ATOM 2555 C CA . ILE A 1 321 ? 14.742 -48.473 7.174 1.00 71.19 321 ILE A CA 1
ATOM 2556 C C . ILE A 1 321 ? 13.517 -49.196 7.767 1.00 71.19 321 ILE A C 1
ATOM 2558 O O . ILE A 1 321 ? 13.635 -49.862 8.788 1.00 71.19 321 ILE A O 1
ATOM 2562 N N . SER A 1 322 ? 12.365 -49.125 7.092 1.00 67.44 322 SER A N 1
ATOM 2563 C CA . SER A 1 322 ? 11.119 -49.798 7.479 1.00 67.44 322 SER A CA 1
ATOM 2564 C C . SER A 1 322 ? 11.190 -51.327 7.433 1.00 67.44 322 SER A C 1
ATOM 2566 O O . SER A 1 322 ? 10.373 -51.986 8.065 1.00 67.44 322 SER A O 1
ATOM 2568 N N . GLU A 1 323 ? 12.139 -51.895 6.688 1.00 60.69 323 GLU A N 1
ATOM 2569 C CA . GLU A 1 323 ? 12.311 -53.347 6.538 1.00 60.69 323 GLU A CA 1
ATOM 2570 C C . GLU A 1 323 ? 13.474 -53.894 7.381 1.00 60.69 323 GLU A C 1
ATOM 2572 O O . GLU A 1 323 ? 13.724 -55.100 7.395 1.00 60.69 323 GLU A O 1
ATOM 2577 N N . VAL A 1 324 ? 14.198 -53.028 8.098 1.00 61.31 324 VAL A N 1
ATOM 2578 C CA . VAL A 1 324 ? 15.368 -53.428 8.883 1.00 61.31 324 VAL A CA 1
ATOM 2579 C C . VAL A 1 324 ? 14.959 -53.692 10.328 1.00 61.31 324 VAL A C 1
ATOM 2581 O O . VAL A 1 324 ? 14.708 -52.774 11.104 1.00 61.31 324 VAL A O 1
ATOM 2584 N N . ILE A 1 325 ? 14.963 -54.966 10.719 1.00 52.12 325 ILE A N 1
ATOM 2585 C CA . ILE A 1 325 ? 14.869 -55.371 12.124 1.00 52.12 325 ILE A CA 1
ATOM 2586 C C . ILE A 1 325 ? 16.253 -55.171 12.752 1.00 52.12 325 ILE A C 1
ATOM 2588 O O . ILE A 1 325 ? 17.163 -55.973 12.544 1.00 52.12 325 ILE A O 1
ATOM 2592 N N . ILE A 1 326 ? 16.434 -54.071 13.485 1.00 53.09 326 ILE A N 1
ATOM 2593 C CA . ILE A 1 326 ? 17.653 -53.829 14.263 1.00 53.09 326 ILE A CA 1
ATOM 2594 C C . ILE A 1 326 ? 17.550 -54.651 15.550 1.00 53.09 326 ILE A C 1
ATOM 2596 O O . ILE A 1 326 ? 16.888 -54.247 16.504 1.00 53.09 326 ILE A O 1
ATOM 2600 N N . THR A 1 327 ? 18.208 -55.807 15.587 1.00 40.09 327 THR A N 1
ATOM 2601 C CA . THR A 1 327 ? 18.464 -56.506 16.850 1.00 40.09 327 THR A CA 1
ATOM 2602 C C . THR A 1 327 ? 19.600 -55.773 17.554 1.00 40.09 327 THR A C 1
ATOM 2604 O O . THR A 1 327 ? 20.757 -55.899 17.161 1.00 40.09 327 THR A O 1
ATOM 2607 N N . VAL A 1 328 ? 19.266 -54.954 18.550 1.00 31.64 328 VAL A N 1
ATOM 2608 C CA . VAL A 1 328 ? 20.260 -54.344 19.439 1.00 31.64 328 VAL A CA 1
ATOM 2609 C C . VAL A 1 328 ? 20.832 -55.466 20.310 1.00 31.64 328 VAL A C 1
ATOM 2611 O O . VAL A 1 328 ? 20.090 -56.065 21.088 1.00 31.64 328 VAL A O 1
ATOM 2614 N N . LEU A 1 329 ? 22.115 -55.780 20.130 1.00 34.00 329 LEU A N 1
ATOM 2615 C CA . LEU A 1 329 ? 22.910 -56.617 21.034 1.00 34.00 329 LEU A CA 1
ATOM 2616 C C . LEU A 1 329 ? 23.895 -55.739 21.797 1.00 34.00 329 LEU A C 1
ATOM 2618 O O . LEU A 1 329 ? 24.504 -54.861 21.141 1.00 34.00 329 LEU A O 1
#

Foldseek 3Di:
DLVPKDDWDKDKDWDWDADPVRPDIDIDIAMDTPGCISVVPDDDPVVPPPQPDVVSVVVSVVSVVVRVPDDPPDDDDDPDDDDDDDDDDPDAADALVRVVVVCVVLQADDPVCSVVVVVVCVVVQQWDQDPRGIDGAPVVVLVLLVCCVLVVLVSDSNNRNVLSVVVVCVVVVNDDPVVSVVVVCVVVVVSVVVCVVDDQVNSQVSSCVVCVCVQCVPDPPLVQQDPVPRPFGWGWHDDPVRDWIFTATPPPPVGGDTDDIRGRPPDDDDDDPDPDDQDDWDFPDADPPPRWTKTWHADPVGIKIWTHDDDPPDDTDIDHPVPDDDPDD

Secondary structure (DSSP, 8-state):
-GGGSPPPEEEEEEEEEE-TTSS-EEEEEEEEEEE-GGGGT---TTTS-TT--HHHHHHHHHHHHHHHT--TT--------------PPPPPPPPHHHHHHHHHHTT-S-TTTHHHHHHHHHHTTSEEEETTEEEE-HHHHHHHHHHHHHSTTTTSHHHHHHHHHHHHHHHTTSS-HHHHHHHHHHHHHHHHHHHHT--HHHHHHHHHHHTHHHH-SS--TTTTB-TTTSSSBEEEEE-TTSS-EEEEETTTTT---EEEEE-TT-SS---------S---EEEEE-TTT--EEEEEEETTEEEEEES---TT----EEEGGG------

Organism: Triticum turgidum subsp. durum (NCBI:txid4567)

Sequence (329 aa):
MACQMEASRTELIQVDISNPEGDMIFHSSASRLDFKGYQAVYEDIEASGSSESPEGEAAHQDNFEALSKLKMKDLASPVNVNLGQHFTKPPSRYSEGALIKKMEELGIGRPSTYASIMRVLQDRKYVTIKSRVLHPEFRGRMVSAFLSHLFSEIADYSFTANMETELDNVSAGSTEWKGLLTDYWERFSKYCADASQWDVRKVERMLEEKFLPILFPDLDTDSRICPSCSEGTLRFKVSRYGEGYFIGCDRHPKCKYIARTLSDEDDENETSEETPKSFEPRLLGVKPDTDEKVFLKQGPYGYYIQVGEDRKGASQKRAPISEVIITVL